Protein AF-A0A7S0BNB7-F1 (afdb_monomer_lite)

InterPro domains:
  IPR000904 Sec7 domain [PF01369] (180-246)
  IPR000904 Sec7 domain [PS50190] (173-247)
  IPR032691 Mon2/Sec7/BIG1-like, HUS domain [PF12783] (8-73)
  IPR035999 Sec7 domain superfamily [SSF48425] (177-246)

Organism: NCBI:txid101924

Structure (mmCIF, N/CA/C/O backbone):
data_AF-A0A7S0BNB7-F1
#
_entry.id   AF-A0A7S0BNB7-F1
#
loop_
_atom_site.group_PDB
_atom_site.id
_atom_site.type_symbol
_atom_site.label_atom_id
_atom_site.label_alt_id
_atom_site.label_comp_id
_atom_site.label_asym_id
_atom_site.label_entity_id
_atom_site.label_seq_id
_atom_site.pdbx_PDB_ins_code
_atom_site.Cartn_x
_atom_site.Cartn_y
_atom_site.Cartn_z
_atom_site.occupancy
_atom_site.B_iso_or_equiv
_atom_site.auth_seq_id
_atom_site.auth_comp_id
_atom_site.auth_asym_id
_atom_site.auth_atom_id
_atom_site.pdbx_PDB_model_num
ATOM 1 N N . MET A 1 1 ? 16.530 12.288 -12.451 1.00 45.97 1 MET A N 1
ATOM 2 C CA . MET A 1 1 ? 17.347 11.202 -11.876 1.00 45.97 1 MET A CA 1
ATOM 3 C C . MET A 1 1 ? 17.799 11.560 -10.459 1.00 45.97 1 MET A C 1
ATOM 5 O O . MET A 1 1 ? 17.473 10.815 -9.552 1.00 45.97 1 MET A O 1
ATOM 9 N N . GLU A 1 2 ? 18.369 12.751 -10.231 1.00 45.03 2 GLU A N 1
ATOM 10 C CA . GLU A 1 2 ? 18.842 13.203 -8.900 1.00 45.03 2 GLU A CA 1
ATOM 11 C C . GLU A 1 2 ? 17.764 13.328 -7.807 1.00 45.03 2 GLU A C 1
ATOM 13 O O . GLU A 1 2 ? 18.051 13.138 -6.630 1.00 45.03 2 GLU A O 1
ATOM 18 N N . MET A 1 3 ? 16.508 13.621 -8.166 1.00 42.53 3 MET A N 1
ATOM 19 C CA . MET A 1 3 ? 15.447 13.807 -7.169 1.00 42.53 3 MET A CA 1
ATOM 20 C C . MET A 1 3 ? 15.077 12.493 -6.463 1.00 42.53 3 MET A C 1
ATOM 22 O O . MET A 1 3 ? 14.831 12.504 -5.268 1.00 42.53 3 MET A O 1
ATOM 26 N N . VAL A 1 4 ? 15.094 11.358 -7.172 1.00 51.72 4 VAL A N 1
ATOM 27 C CA . VAL A 1 4 ? 14.771 10.038 -6.596 1.00 51.72 4 VAL A CA 1
ATOM 28 C C . VAL A 1 4 ? 15.925 9.536 -5.726 1.00 51.72 4 VAL A C 1
ATOM 30 O O . VAL A 1 4 ? 15.681 9.055 -4.627 1.00 51.72 4 VAL A O 1
ATOM 33 N N . GLU A 1 5 ? 17.178 9.745 -6.144 1.00 53.56 5 GLU A N 1
ATOM 34 C CA . GLU A 1 5 ? 18.347 9.450 -5.302 1.00 53.56 5 GLU A CA 1
ATOM 35 C C . GLU A 1 5 ? 18.379 10.313 -4.034 1.00 53.56 5 GLU A C 1
ATOM 37 O O . GLU A 1 5 ? 18.595 9.807 -2.936 1.00 53.56 5 GLU A O 1
ATOM 42 N N . MET A 1 6 ? 18.116 11.618 -4.135 1.00 43.56 6 MET A N 1
ATOM 43 C CA . MET A 1 6 ? 18.145 12.497 -2.962 1.00 43.56 6 MET A CA 1
ATOM 44 C C . MET A 1 6 ? 17.044 12.154 -1.950 1.00 43.56 6 MET A C 1
ATOM 46 O O . MET A 1 6 ? 17.259 12.261 -0.744 1.00 43.56 6 MET A O 1
ATOM 50 N N . VAL A 1 7 ? 15.878 11.754 -2.447 1.00 48.59 7 VAL A N 1
ATOM 51 C CA . VAL A 1 7 ? 14.667 11.556 -1.653 1.00 48.59 7 VAL A CA 1
ATOM 52 C C . VAL A 1 7 ? 14.584 10.136 -1.075 1.00 48.59 7 VAL A C 1
ATOM 54 O O . VAL A 1 7 ? 14.144 9.970 0.058 1.00 48.59 7 VAL A O 1
ATOM 57 N N . VAL A 1 8 ? 15.060 9.118 -1.800 1.00 50.44 8 VAL A N 1
ATOM 58 C CA . VAL A 1 8 ? 14.991 7.711 -1.367 1.00 50.44 8 VAL A CA 1
ATOM 59 C C . VAL A 1 8 ? 16.289 7.238 -0.695 1.00 50.44 8 VAL A C 1
ATOM 61 O O . VAL A 1 8 ? 16.231 6.455 0.249 1.00 50.44 8 VAL A O 1
ATOM 64 N N . VAL A 1 9 ? 17.460 7.747 -1.107 1.00 51.53 9 VAL A N 1
ATOM 65 C CA . VAL A 1 9 ? 18.770 7.165 -0.733 1.00 51.53 9 VAL A CA 1
ATOM 66 C C . VAL A 1 9 ? 19.469 7.924 0.406 1.00 51.53 9 VAL A C 1
ATOM 68 O O . VAL A 1 9 ? 20.240 7.339 1.173 1.00 51.53 9 VAL A O 1
ATOM 71 N N . ARG A 1 10 ? 19.211 9.227 0.604 1.00 53.66 10 ARG A N 1
ATOM 72 C CA . ARG A 1 10 ? 19.872 9.985 1.686 1.00 53.66 10 ARG A CA 1
ATOM 73 C C . ARG A 1 10 ? 19.144 9.839 3.024 1.00 53.66 10 ARG A C 1
ATOM 75 O O . ARG A 1 10 ? 18.230 10.597 3.346 1.00 53.66 10 ARG A O 1
ATOM 82 N N . LYS A 1 11 ? 19.665 8.932 3.862 1.00 53.19 11 LYS A N 1
ATOM 83 C CA . LYS A 1 11 ? 19.249 8.673 5.260 1.00 53.19 11 LYS A CA 1
ATOM 84 C C . LYS A 1 11 ? 19.001 9.943 6.101 1.00 53.19 11 LYS A C 1
ATOM 86 O O . LYS A 1 11 ? 18.161 9.917 6.992 1.00 53.19 11 LYS A O 1
ATOM 91 N N . SER A 1 12 ? 19.681 11.054 5.804 1.00 53.97 12 SER A N 1
ATOM 92 C CA . SER A 1 12 ? 19.622 12.322 6.551 1.00 53.97 12 SER A CA 1
ATOM 93 C C . SER A 1 12 ? 18.290 13.084 6.454 1.00 53.97 12 SER A C 1
ATOM 95 O O . SER A 1 12 ? 17.981 13.849 7.360 1.00 53.97 12 SER A O 1
ATOM 97 N N . PHE A 1 13 ? 17.500 12.893 5.388 1.00 55.59 13 PHE A N 1
ATOM 98 C CA . PHE A 1 13 ? 16.203 13.576 5.191 1.00 55.59 13 PHE A CA 1
ATOM 99 C C . PHE A 1 13 ? 14.996 12.637 5.349 1.00 55.59 13 PHE A C 1
ATOM 101 O O . PHE A 1 13 ? 13.847 13.069 5.248 1.00 55.59 13 PHE A O 1
ATOM 108 N N . ARG A 1 14 ? 15.266 11.359 5.648 1.00 59.34 14 ARG A N 1
ATOM 109 C CA . ARG A 1 14 ? 14.313 10.240 5.666 1.00 59.34 14 ARG A CA 1
ATOM 110 C C . ARG A 1 14 ? 13.102 10.489 6.560 1.00 59.34 14 ARG A C 1
ATOM 112 O O . ARG A 1 14 ? 11.996 10.205 6.137 1.00 59.34 14 ARG A O 1
ATOM 119 N N . ALA A 1 15 ? 13.289 11.033 7.763 1.00 63.22 15 ALA A N 1
ATOM 120 C CA . ALA A 1 15 ? 12.178 11.273 8.689 1.00 63.22 15 ALA A CA 1
ATOM 121 C C . ALA A 1 15 ? 11.291 12.458 8.274 1.00 63.22 15 ALA A C 1
ATOM 123 O O . ALA A 1 15 ? 10.094 12.442 8.533 1.00 63.22 15 ALA A O 1
ATOM 124 N N . ILE A 1 16 ? 11.874 13.475 7.630 1.00 70.00 16 ILE A N 1
ATOM 125 C CA . ILE A 1 16 ? 11.177 14.727 7.306 1.00 70.00 16 ILE A CA 1
ATOM 126 C C . ILE A 1 16 ? 10.380 14.593 6.010 1.00 70.00 16 ILE A C 1
ATOM 128 O O . ILE A 1 16 ? 9.306 15.161 5.922 1.00 70.00 16 ILE A O 1
ATOM 132 N N . LEU A 1 17 ? 10.897 13.851 5.024 1.00 78.56 17 LEU A N 1
ATOM 133 C CA . LEU A 1 17 ? 10.266 13.711 3.706 1.00 78.56 17 LEU A CA 1
ATOM 134 C C . LEU A 1 17 ? 9.431 12.439 3.557 1.00 78.56 17 LEU A C 1
ATOM 136 O O . LEU A 1 17 ? 8.865 12.205 2.495 1.00 78.56 17 LEU A O 1
ATOM 140 N N . LYS A 1 18 ? 9.378 11.583 4.583 1.00 80.19 18 LYS A N 1
ATOM 141 C CA . LYS A 1 18 ? 8.712 10.276 4.510 1.00 80.19 18 LYS A CA 1
ATOM 142 C C . LYS A 1 18 ? 7.285 10.392 3.975 1.00 80.19 18 LYS A C 1
ATOM 144 O O . LYS A 1 18 ? 6.896 9.666 3.066 1.00 80.19 18 LYS A O 1
ATOM 149 N N . ARG A 1 19 ? 6.503 11.319 4.524 1.00 84.25 19 ARG A N 1
ATOM 150 C CA . ARG A 1 19 ? 5.100 11.497 4.143 1.00 84.25 19 ARG A CA 1
ATOM 151 C C . ARG A 1 19 ? 4.974 11.978 2.698 1.00 84.25 19 ARG A C 1
ATOM 153 O O . ARG A 1 19 ? 4.192 11.437 1.932 1.00 84.25 19 ARG A O 1
ATOM 160 N N . GLU A 1 20 ? 5.794 12.941 2.322 1.00 87.88 20 GLU A N 1
ATOM 161 C CA . GLU A 1 20 ? 5.832 13.577 1.013 1.00 87.88 20 GLU A CA 1
ATOM 162 C C . GLU A 1 20 ? 6.242 12.569 -0.064 1.00 87.88 20 GLU A C 1
ATOM 164 O O . GLU A 1 20 ? 5.718 12.591 -1.174 1.00 87.88 20 GLU A O 1
ATOM 169 N N . ILE A 1 21 ? 7.141 11.643 0.269 1.00 86.00 21 ILE A N 1
ATOM 170 C CA . ILE A 1 21 ? 7.520 10.529 -0.602 1.00 86.00 21 ILE A CA 1
ATOM 171 C C . ILE A 1 21 ? 6.332 9.618 -0.845 1.00 86.00 21 ILE A C 1
ATOM 173 O O . ILE A 1 21 ? 6.017 9.336 -2.001 1.00 86.00 21 ILE A O 1
ATOM 177 N N . ALA A 1 22 ? 5.670 9.177 0.224 1.00 87.62 22 ALA A N 1
ATOM 178 C CA . ALA A 1 22 ? 4.479 8.347 0.117 1.00 87.62 22 ALA A CA 1
ATOM 179 C C . ALA A 1 22 ? 3.400 9.038 -0.739 1.00 87.62 22 ALA A C 1
ATOM 181 O O . ALA A 1 22 ? 2.861 8.433 -1.667 1.00 87.62 22 ALA A O 1
ATOM 182 N N . ASP A 1 23 ? 3.176 10.334 -0.517 1.00 88.25 23 ASP A N 1
ATOM 183 C CA . ASP A 1 23 ? 2.223 11.136 -1.283 1.00 88.25 23 ASP A CA 1
ATOM 184 C C . ASP A 1 23 ? 2.621 11.253 -2.768 1.00 88.25 23 ASP A C 1
ATOM 186 O O . ASP A 1 23 ? 1.753 11.174 -3.640 1.00 88.25 23 ASP A O 1
ATOM 190 N N . ILE A 1 24 ? 3.911 11.386 -3.103 1.00 90.19 24 ILE A N 1
ATOM 191 C CA . ILE A 1 24 ? 4.397 11.375 -4.498 1.00 90.19 24 ILE A CA 1
ATOM 192 C C . ILE A 1 24 ? 4.168 10.006 -5.145 1.00 90.19 24 ILE A C 1
ATOM 194 O O . ILE A 1 24 ? 3.703 9.937 -6.288 1.00 90.19 24 ILE A O 1
ATOM 198 N N . PHE A 1 25 ? 4.471 8.915 -4.439 1.00 92.19 25 PHE A N 1
ATOM 199 C CA . PHE A 1 25 ? 4.229 7.569 -4.954 1.00 92.19 25 PHE A CA 1
ATOM 200 C C . PHE A 1 25 ? 2.741 7.360 -5.257 1.00 92.19 25 PHE A C 1
ATOM 202 O O . PHE A 1 25 ? 2.394 6.984 -6.378 1.00 92.19 25 PHE A O 1
ATOM 209 N N . GLN A 1 26 ? 1.862 7.734 -4.328 1.00 90.38 26 GLN A N 1
ATOM 210 C CA . GLN A 1 26 ? 0.417 7.609 -4.498 1.00 90.38 26 GLN A CA 1
ATOM 211 C C . GLN A 1 26 ? -0.137 8.512 -5.608 1.00 90.38 26 GLN A C 1
ATOM 213 O O . GLN A 1 26 ? -0.855 8.062 -6.503 1.00 90.38 26 GLN A O 1
ATOM 218 N N . SER A 1 27 ? 0.191 9.803 -5.571 1.00 89.38 27 SER A N 1
ATOM 219 C CA . SER A 1 27 ? -0.442 10.812 -6.431 1.00 89.38 27 SER A CA 1
ATOM 220 C C . SER A 1 27 ? 0.176 10.925 -7.826 1.00 89.38 27 SER A C 1
ATOM 222 O O . SER A 1 27 ? -0.472 11.444 -8.745 1.00 89.38 27 SER A O 1
ATOM 224 N N . VAL A 1 28 ? 1.410 10.450 -8.016 1.00 90.44 28 VAL A N 1
ATOM 225 C CA . VAL A 1 28 ? 2.146 10.572 -9.282 1.00 90.44 28 VAL A CA 1
ATOM 226 C C . VAL A 1 28 ? 2.480 9.204 -9.855 1.00 90.44 28 VAL A C 1
ATOM 228 O O . VAL A 1 28 ? 2.025 8.896 -10.956 1.00 90.44 28 VAL A O 1
ATOM 231 N N . ILE A 1 29 ? 3.260 8.394 -9.137 1.00 92.50 29 ILE A N 1
ATOM 232 C CA . ILE A 1 29 ? 3.815 7.139 -9.665 1.00 92.50 29 ILE A CA 1
ATOM 233 C C . ILE A 1 29 ? 2.693 6.141 -9.962 1.00 92.50 29 ILE A C 1
ATOM 235 O O . ILE A 1 29 ? 2.484 5.790 -11.125 1.00 92.50 29 ILE A O 1
ATOM 239 N N . PHE A 1 30 ? 1.916 5.751 -8.951 1.00 91.44 30 PHE A N 1
ATOM 240 C CA . PHE A 1 30 ? 0.840 4.770 -9.110 1.00 91.44 30 PHE A CA 1
ATOM 241 C C . PHE A 1 30 ? -0.297 5.326 -9.957 1.00 91.44 30 PHE A C 1
ATOM 243 O O . PHE A 1 30 ? -0.745 4.679 -10.899 1.00 91.44 30 PHE A O 1
ATOM 250 N N . ARG A 1 31 ? -0.674 6.594 -9.748 1.00 89.88 31 ARG A N 1
ATOM 251 C CA . ARG A 1 31 ? -1.711 7.236 -10.564 1.00 89.88 31 ARG A CA 1
ATOM 252 C C . ARG A 1 31 ? -1.392 7.212 -12.059 1.00 89.88 31 ARG A C 1
ATOM 254 O O . ARG A 1 31 ? -2.297 7.008 -12.860 1.00 89.88 31 ARG A O 1
ATOM 261 N N . PHE A 1 32 ? -0.149 7.450 -12.474 1.00 89.31 32 PHE A N 1
ATOM 262 C CA . PHE A 1 32 ? 0.189 7.408 -13.899 1.00 89.31 32 PHE A CA 1
ATOM 263 C C . PHE A 1 32 ? 0.379 5.997 -14.445 1.00 89.31 32 PHE A C 1
ATOM 265 O O . PHE A 1 32 ? 0.192 5.815 -15.648 1.00 89.31 32 PHE A O 1
ATOM 272 N N . LEU A 1 33 ? 0.741 5.027 -13.608 1.00 88.69 33 LEU A N 1
ATOM 273 C CA . LEU A 1 33 ? 0.882 3.642 -14.042 1.00 88.69 33 LEU A CA 1
ATOM 274 C C . LEU A 1 33 ? -0.483 2.952 -14.187 1.00 88.69 33 LEU A C 1
ATOM 276 O O . LEU A 1 33 ? -0.745 2.346 -15.227 1.00 88.69 33 LEU A O 1
ATOM 280 N N . ASP A 1 34 ? -1.365 3.153 -13.208 1.00 85.69 34 ASP A N 1
ATOM 281 C CA . ASP A 1 34 ? -2.637 2.434 -13.079 1.00 85.69 34 ASP A CA 1
ATOM 282 C C . ASP A 1 34 ? -3.808 3.173 -13.750 1.00 85.69 34 ASP A C 1
ATOM 284 O O . ASP A 1 34 ? -4.831 2.570 -14.076 1.00 85.69 34 ASP A O 1
ATOM 288 N N . SER A 1 35 ? -3.684 4.483 -14.012 1.00 83.56 35 SER A N 1
ATOM 289 C CA . SER A 1 35 ? -4.773 5.236 -14.647 1.00 83.56 35 SER A CA 1
ATOM 290 C C . SER A 1 35 ? -5.004 4.785 -16.093 1.00 83.56 35 SER A C 1
ATOM 292 O O . SER A 1 35 ? -4.085 4.896 -16.917 1.00 83.56 35 SER A O 1
ATOM 294 N N . PRO A 1 36 ? -6.241 4.412 -16.477 1.00 72.50 36 PRO A N 1
ATOM 295 C CA . PRO A 1 36 ? -6.576 4.028 -17.848 1.00 72.50 36 PRO A CA 1
ATOM 296 C C . PRO A 1 36 ? -6.433 5.184 -18.849 1.00 72.50 36 PRO A C 1
ATOM 298 O O . PRO A 1 36 ? -6.330 4.942 -20.046 1.00 72.50 36 PRO A O 1
ATOM 301 N N . THR A 1 37 ? -6.387 6.433 -18.375 1.00 76.94 37 THR A N 1
ATOM 302 C CA . THR A 1 37 ? -6.252 7.637 -19.213 1.00 76.94 37 THR A CA 1
ATOM 303 C C . THR A 1 37 ? -4.808 8.120 -19.359 1.00 76.94 37 THR A C 1
ATOM 305 O O . THR A 1 37 ? -4.545 9.094 -20.063 1.00 76.94 37 THR A O 1
ATOM 308 N N . ALA A 1 38 ? -3.843 7.487 -18.686 1.00 83.12 38 ALA A N 1
ATOM 309 C CA . ALA A 1 38 ? -2.444 7.878 -18.802 1.00 83.12 38 ALA A CA 1
ATOM 310 C C . ALA A 1 38 ? -1.843 7.396 -20.133 1.00 83.12 38 ALA A C 1
ATOM 312 O O . ALA A 1 38 ? -1.715 6.195 -20.362 1.00 83.12 38 ALA A O 1
ATOM 313 N N . GLY A 1 39 ? -1.423 8.338 -20.982 1.00 84.06 39 GLY A N 1
ATOM 314 C CA . GLY A 1 39 ? -0.765 8.036 -22.255 1.00 84.06 39 GLY A CA 1
ATOM 315 C C . GLY A 1 39 ? 0.597 7.340 -22.109 1.00 84.06 39 GLY A C 1
ATOM 316 O O . GLY A 1 39 ? 1.248 7.401 -21.059 1.00 84.06 39 GLY A O 1
ATOM 317 N N . TYR A 1 40 ? 1.054 6.719 -23.204 1.00 87.94 40 TYR A N 1
ATOM 318 C CA . TYR A 1 40 ? 2.269 5.893 -23.265 1.00 87.94 40 TYR A CA 1
ATOM 319 C C . TYR A 1 40 ? 3.502 6.556 -22.633 1.00 87.94 40 TYR A C 1
ATOM 321 O O . TYR A 1 40 ? 4.163 5.950 -21.789 1.00 87.94 40 TYR A O 1
ATOM 329 N N . GLY A 1 41 ? 3.794 7.813 -22.987 1.00 88.75 41 GLY A N 1
ATOM 330 C CA . GLY A 1 41 ? 5.006 8.500 -22.529 1.00 88.75 41 GLY A CA 1
ATOM 331 C C . GLY A 1 41 ? 5.112 8.607 -21.004 1.00 88.75 41 GLY A C 1
ATOM 332 O O . GLY A 1 41 ? 6.178 8.357 -20.445 1.00 88.75 41 GLY A O 1
ATOM 333 N N . ARG A 1 42 ? 4.002 8.907 -20.313 1.00 90.69 42 ARG A N 1
ATOM 334 C CA . ARG A 1 42 ? 3.985 9.029 -18.843 1.00 90.69 42 ARG A CA 1
ATOM 335 C C . ARG A 1 42 ? 4.211 7.675 -18.173 1.00 90.69 42 ARG A C 1
ATOM 337 O O . ARG A 1 42 ? 5.056 7.574 -17.288 1.00 90.69 42 ARG A O 1
ATOM 344 N N . ARG A 1 43 ? 3.520 6.632 -18.648 1.00 91.44 43 ARG A N 1
ATOM 345 C CA . ARG A 1 43 ? 3.695 5.251 -18.166 1.00 91.44 43 ARG A CA 1
ATOM 346 C C . ARG A 1 43 ? 5.131 4.771 -18.359 1.00 91.44 43 ARG A C 1
ATOM 348 O O . ARG A 1 43 ? 5.712 4.185 -17.453 1.00 91.44 43 ARG A O 1
ATOM 355 N N . ARG A 1 44 ? 5.730 5.070 -19.515 1.00 92.44 44 ARG A N 1
ATOM 356 C CA . ARG A 1 44 ? 7.113 4.693 -19.830 1.00 92.44 44 ARG A CA 1
ATOM 357 C C . ARG A 1 44 ? 8.116 5.326 -18.863 1.00 92.44 44 ARG A C 1
ATOM 359 O O . ARG A 1 44 ? 8.976 4.619 -18.354 1.00 92.44 44 ARG A O 1
ATOM 366 N N . VAL A 1 45 ? 7.993 6.631 -18.598 1.00 93.06 45 VAL A N 1
ATOM 367 C CA . VAL A 1 45 ? 8.876 7.345 -17.655 1.00 93.06 45 VAL A CA 1
ATOM 368 C C . VAL A 1 45 ? 8.721 6.799 -16.237 1.00 93.06 45 VAL A C 1
ATOM 370 O O . VAL A 1 45 ? 9.720 6.574 -15.560 1.00 93.06 45 VAL A O 1
ATOM 373 N N . VAL A 1 46 ? 7.490 6.529 -15.794 1.00 94.00 46 VAL A N 1
ATOM 374 C CA . VAL A 1 46 ? 7.248 5.915 -14.480 1.00 94.00 46 VAL A CA 1
ATOM 375 C C . VAL A 1 46 ? 7.901 4.537 -14.380 1.00 94.00 46 VAL A C 1
ATOM 377 O O . VAL A 1 46 ? 8.602 4.268 -13.409 1.00 94.00 46 VAL A O 1
ATOM 380 N N . LEU A 1 47 ? 7.742 3.685 -15.393 1.00 94.69 47 LEU A N 1
ATOM 381 C CA . LEU A 1 47 ? 8.370 2.362 -15.413 1.00 94.69 47 LEU A CA 1
ATOM 382 C C . LEU A 1 47 ? 9.903 2.431 -15.418 1.00 94.69 47 LEU A C 1
ATOM 384 O O . LEU A 1 47 ? 10.548 1.563 -14.841 1.00 94.69 47 LEU A O 1
ATOM 388 N N . GLU A 1 48 ? 10.499 3.457 -16.026 1.00 94.31 48 GLU A N 1
ATOM 389 C CA . GLU A 1 48 ? 11.948 3.686 -15.992 1.00 94.31 48 GLU A CA 1
ATOM 390 C C . GLU A 1 48 ? 12.434 4.066 -14.583 1.00 94.31 48 GLU A C 1
ATOM 392 O O . GLU A 1 48 ? 13.428 3.518 -14.094 1.00 94.31 48 GLU A O 1
ATOM 397 N N . VAL A 1 49 ? 11.688 4.936 -13.891 1.00 92.69 49 VAL A N 1
ATOM 398 C CA . VAL A 1 49 ? 11.944 5.270 -12.481 1.00 92.69 49 VAL A CA 1
ATOM 399 C C . VAL A 1 49 ? 11.832 4.018 -11.612 1.00 92.69 49 VAL A C 1
ATOM 401 O O . VAL A 1 49 ? 12.778 3.694 -10.899 1.00 92.69 49 VAL A O 1
ATOM 404 N N . LEU A 1 50 ? 10.732 3.269 -11.731 1.00 94.81 50 LEU A N 1
ATOM 405 C CA . LEU A 1 50 ? 10.509 2.046 -10.956 1.00 94.81 50 LEU A CA 1
ATOM 406 C C . LEU A 1 50 ? 11.552 0.969 -11.254 1.00 94.81 50 LEU A C 1
ATOM 408 O O . LEU A 1 50 ? 12.004 0.291 -10.339 1.00 94.81 50 LEU A O 1
ATOM 412 N N . SER A 1 51 ? 11.986 0.828 -12.508 1.00 95.06 51 SER A N 1
ATOM 413 C CA . SER A 1 51 ? 13.067 -0.092 -12.872 1.00 95.06 51 SER A CA 1
ATOM 414 C C . SER A 1 51 ? 14.385 0.283 -12.194 1.00 95.06 51 SER A C 1
ATOM 416 O O . SER A 1 51 ? 15.124 -0.611 -11.789 1.00 95.06 51 SER A O 1
ATOM 418 N N . THR A 1 52 ? 14.678 1.579 -12.062 1.00 93.00 52 THR A N 1
ATOM 419 C CA . THR A 1 52 ? 15.872 2.065 -11.355 1.00 93.00 52 THR A CA 1
ATOM 420 C C . THR A 1 52 ? 15.751 1.780 -9.859 1.00 93.00 52 THR A C 1
ATOM 422 O O . THR A 1 52 ? 16.645 1.168 -9.282 1.00 93.00 52 THR A O 1
ATOM 425 N N . THR A 1 53 ? 14.612 2.112 -9.249 1.00 91.31 53 THR A N 1
ATOM 426 C CA . THR A 1 53 ? 14.297 1.786 -7.849 1.00 91.31 53 THR A CA 1
ATOM 427 C C . THR A 1 53 ? 14.431 0.286 -7.564 1.00 91.31 53 THR A C 1
ATOM 429 O O . THR A 1 53 ? 15.060 -0.101 -6.587 1.00 91.31 53 THR A O 1
ATOM 432 N N . CYS A 1 54 ? 13.916 -0.572 -8.450 1.00 95.94 54 CYS A N 1
ATOM 433 C CA . CYS A 1 54 ? 13.985 -2.028 -8.311 1.00 95.94 54 CYS A CA 1
ATOM 434 C C . CYS A 1 54 ? 15.393 -2.606 -8.495 1.00 95.94 54 CYS A C 1
ATOM 436 O O . CYS A 1 54 ? 15.619 -3.761 -8.142 1.00 95.94 54 CYS A O 1
ATOM 438 N N . SER A 1 55 ? 16.334 -1.848 -9.062 1.00 93.44 55 SER A N 1
ATOM 439 C CA . SER A 1 55 ? 17.712 -2.307 -9.267 1.00 93.44 55 SER A CA 1
ATOM 440 C C . SER A 1 55 ? 18.616 -2.131 -8.044 1.00 93.44 55 SER A C 1
ATOM 442 O O . SER A 1 55 ? 19.708 -2.693 -8.037 1.00 93.44 55 SER A O 1
ATOM 444 N N . ASP A 1 56 ? 18.165 -1.396 -7.021 1.00 89.88 56 ASP A N 1
ATOM 445 C CA . ASP A 1 56 ? 18.918 -1.178 -5.786 1.00 89.88 56 ASP A CA 1
ATOM 446 C C . ASP A 1 56 ? 18.321 -1.979 -4.608 1.00 89.88 56 ASP A C 1
ATOM 448 O O . ASP A 1 56 ? 17.208 -1.684 -4.157 1.00 89.88 56 ASP A O 1
ATOM 452 N N . PRO A 1 57 ? 19.047 -2.979 -4.072 1.00 89.56 57 PRO A N 1
ATOM 453 C CA . PRO A 1 57 ? 18.591 -3.780 -2.939 1.00 89.56 57 PRO A CA 1
ATOM 454 C C . PRO A 1 57 ? 18.294 -2.962 -1.680 1.00 89.56 57 PRO A C 1
ATOM 456 O O . PRO A 1 57 ? 17.296 -3.217 -1.007 1.00 89.56 57 PRO A O 1
ATOM 459 N N . GLN A 1 58 ? 19.128 -1.963 -1.371 1.00 86.31 58 GLN A N 1
ATOM 460 C CA . GLN A 1 58 ? 18.969 -1.163 -0.156 1.00 86.31 58 GLN A CA 1
ATOM 461 C C . GLN A 1 58 ? 17.700 -0.310 -0.224 1.00 86.31 58 GLN A C 1
ATOM 463 O O . GLN A 1 58 ? 16.939 -0.274 0.742 1.00 86.31 58 GLN A O 1
ATOM 468 N N . THR A 1 59 ? 17.436 0.319 -1.371 1.00 87.38 59 THR A N 1
ATOM 469 C CA . THR A 1 59 ? 16.207 1.079 -1.619 1.00 87.38 59 THR A CA 1
ATOM 470 C C . THR A 1 59 ? 14.954 0.230 -1.413 1.00 87.38 59 THR A C 1
ATOM 472 O O . THR A 1 59 ? 14.037 0.683 -0.733 1.00 87.38 59 THR A O 1
ATOM 475 N N . LEU A 1 60 ? 14.894 -0.995 -1.948 1.00 90.06 60 LEU A N 1
ATOM 476 C CA . LEU A 1 60 ? 13.716 -1.860 -1.786 1.00 90.06 60 LEU A CA 1
ATOM 477 C C . LEU A 1 60 ? 13.462 -2.225 -0.321 1.00 90.06 60 LEU A C 1
ATOM 479 O O . LEU A 1 60 ? 12.332 -2.113 0.157 1.00 90.06 60 LEU A O 1
ATOM 483 N N . THR A 1 61 ? 14.518 -2.601 0.402 1.00 88.00 61 THR A N 1
ATOM 484 C CA . THR A 1 61 ? 14.434 -2.898 1.835 1.00 88.00 61 THR A CA 1
ATOM 485 C C . THR A 1 61 ? 14.017 -1.663 2.633 1.00 88.00 61 THR A C 1
ATOM 487 O O . THR A 1 61 ? 13.157 -1.750 3.508 1.00 88.00 61 THR A O 1
ATOM 490 N N . ASP A 1 62 ? 14.566 -0.490 2.312 1.00 85.81 62 ASP A N 1
ATOM 491 C CA . ASP A 1 62 ? 14.182 0.760 2.961 1.00 85.81 62 ASP A CA 1
ATOM 492 C C . ASP A 1 62 ? 12.739 1.157 2.643 1.00 85.81 62 ASP A C 1
ATOM 494 O O . ASP A 1 62 ? 12.058 1.672 3.527 1.00 85.81 62 ASP A O 1
ATOM 498 N N . MET A 1 63 ? 12.236 0.911 1.431 1.00 88.31 63 MET A N 1
ATOM 499 C CA . MET A 1 63 ? 10.827 1.145 1.113 1.00 88.31 63 MET A CA 1
ATOM 500 C C . MET A 1 63 ? 9.920 0.266 1.977 1.00 88.31 63 MET A C 1
ATOM 502 O O . MET A 1 63 ? 9.006 0.785 2.613 1.00 88.31 63 MET A O 1
ATOM 506 N N . PHE A 1 64 ? 10.218 -1.029 2.077 1.00 88.12 64 PHE A N 1
ATOM 507 C CA . PHE A 1 64 ? 9.443 -1.948 2.908 1.00 88.12 64 PHE A CA 1
ATOM 508 C C . PHE A 1 64 ? 9.471 -1.548 4.393 1.00 88.12 64 PHE A C 1
ATOM 510 O O . PHE A 1 64 ? 8.430 -1.348 5.013 1.00 88.12 64 PHE A O 1
ATOM 517 N N . LEU A 1 65 ? 10.663 -1.347 4.964 1.00 85.38 65 LEU A N 1
ATOM 518 C CA . LEU A 1 65 ? 10.805 -1.012 6.384 1.00 85.38 65 LEU A CA 1
ATOM 519 C C . LEU A 1 65 ? 10.221 0.359 6.738 1.00 85.38 65 LEU A C 1
ATOM 521 O O . LEU A 1 65 ? 9.731 0.548 7.848 1.00 85.38 65 LEU A O 1
ATOM 525 N N . ASN A 1 66 ? 10.289 1.332 5.826 1.00 84.25 66 ASN A N 1
ATOM 52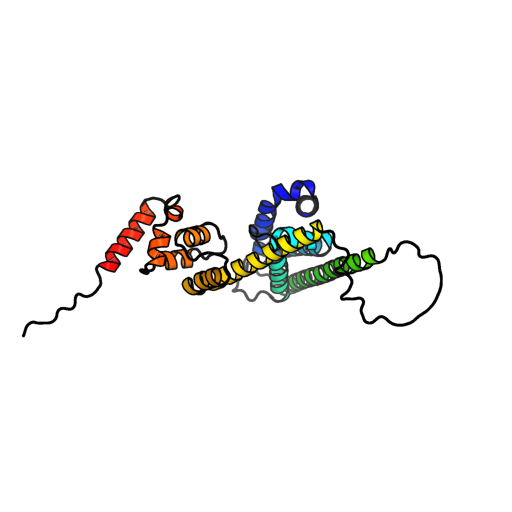6 C CA . ASN A 1 66 ? 9.751 2.659 6.096 1.00 84.25 66 ASN A CA 1
ATOM 527 C C . ASN A 1 66 ? 8.249 2.738 5.916 1.00 84.25 66 ASN A C 1
ATOM 529 O O . ASN A 1 66 ? 7.612 3.422 6.703 1.00 84.25 66 ASN A O 1
ATOM 533 N N . TYR A 1 67 ? 7.699 2.143 4.868 1.00 87.75 67 TYR A N 1
ATOM 534 C CA . TYR A 1 67 ? 6.321 2.407 4.473 1.00 87.75 67 TYR A CA 1
ATOM 535 C C . TYR A 1 67 ? 5.429 1.233 4.868 1.00 87.75 67 TYR A C 1
ATOM 537 O O . TYR A 1 67 ? 4.546 1.369 5.712 1.00 87.75 67 TYR A O 1
ATOM 545 N N . ASP A 1 68 ? 5.745 0.043 4.373 1.00 86.25 68 ASP A N 1
ATOM 546 C CA . ASP A 1 68 ? 4.929 -1.154 4.570 1.00 86.25 68 ASP A CA 1
ATOM 547 C C . ASP A 1 68 ? 4.973 -1.679 6.014 1.00 86.25 68 ASP A C 1
ATOM 549 O O . ASP A 1 68 ? 4.000 -2.272 6.469 1.00 86.25 68 ASP A O 1
ATOM 553 N N . CYS A 1 69 ? 6.030 -1.401 6.779 1.00 84.31 69 CYS A N 1
ATOM 554 C CA . CYS A 1 69 ? 6.111 -1.749 8.205 1.00 84.31 69 CYS A CA 1
ATOM 555 C C . CYS A 1 69 ? 5.648 -0.632 9.163 1.00 84.31 69 CYS A C 1
ATOM 557 O O . CYS A 1 69 ? 5.641 -0.852 10.374 1.00 84.31 69 CYS A O 1
ATOM 559 N N . ASP A 1 70 ? 5.268 0.551 8.667 1.00 83.31 70 ASP A N 1
ATOM 560 C CA . ASP A 1 70 ? 4.787 1.668 9.497 1.00 83.31 70 ASP A CA 1
ATOM 561 C C . ASP A 1 70 ? 3.251 1.716 9.538 1.00 83.31 70 ASP A C 1
ATOM 563 O O . ASP A 1 70 ? 2.597 1.672 8.500 1.00 83.31 70 ASP A O 1
ATOM 567 N N . MET A 1 71 ? 2.673 1.832 10.735 1.00 77.12 71 MET A N 1
ATOM 568 C CA . MET A 1 71 ? 1.228 1.960 10.963 1.00 77.12 71 MET A CA 1
ATOM 569 C C . MET A 1 71 ? 0.617 3.213 10.327 1.00 77.12 71 MET A C 1
ATOM 571 O O . MET A 1 71 ? -0.554 3.202 9.958 1.00 77.12 71 MET A O 1
ATOM 575 N N . ASP A 1 72 ? 1.390 4.295 10.213 1.00 80.38 72 ASP A N 1
ATOM 576 C CA . ASP A 1 72 ? 0.894 5.607 9.784 1.00 80.38 72 ASP A CA 1
ATOM 577 C C . ASP A 1 72 ? 1.162 5.898 8.298 1.00 80.38 72 ASP A C 1
ATOM 579 O O . ASP A 1 72 ? 0.979 7.032 7.825 1.00 80.38 72 ASP A O 1
ATOM 583 N N . SER A 1 73 ? 1.616 4.894 7.546 1.00 83.56 73 SER A N 1
ATOM 584 C CA . SER A 1 73 ? 2.008 5.027 6.147 1.00 83.56 73 SER A CA 1
ATOM 585 C C . SER A 1 73 ? 1.296 4.033 5.238 1.00 83.56 73 SER A C 1
ATOM 587 O O . SER A 1 73 ? 0.871 2.965 5.668 1.00 83.56 73 SER A O 1
ATOM 589 N N . ILE A 1 74 ? 1.182 4.399 3.962 1.00 84.81 74 ILE A N 1
ATOM 590 C CA . ILE A 1 74 ? 0.671 3.502 2.920 1.00 84.81 74 ILE A CA 1
ATOM 591 C C . ILE A 1 74 ? 1.713 2.430 2.577 1.00 84.81 74 ILE A C 1
ATOM 593 O O . ILE A 1 74 ? 2.910 2.629 2.782 1.00 84.81 74 ILE A O 1
ATOM 597 N N . HIS A 1 75 ? 1.270 1.329 1.977 1.00 89.62 75 HIS A N 1
ATOM 598 C CA . HIS A 1 75 ? 2.129 0.224 1.548 1.00 89.62 75 HIS A CA 1
ATOM 599 C C . HIS A 1 75 ? 2.813 0.506 0.206 1.00 89.62 75 HIS A C 1
ATOM 601 O O . HIS A 1 75 ? 2.464 -0.069 -0.826 1.00 89.62 75 HIS A O 1
ATOM 607 N N . VAL A 1 76 ? 3.764 1.443 0.195 1.00 92.94 76 VAL A N 1
ATOM 608 C CA . VAL A 1 76 ? 4.436 1.877 -1.039 1.00 92.94 76 VAL A CA 1
ATOM 609 C C . VAL A 1 76 ? 5.111 0.706 -1.765 1.00 92.94 76 VAL A C 1
ATOM 611 O O . VAL A 1 76 ? 5.043 0.640 -2.994 1.00 92.94 76 VAL A O 1
ATOM 614 N N . PHE A 1 77 ? 5.767 -0.215 -1.052 1.00 94.62 77 PHE A N 1
ATOM 615 C CA . PHE A 1 77 ? 6.460 -1.334 -1.692 1.00 94.62 77 PHE A CA 1
ATOM 616 C C . PHE A 1 77 ? 5.464 -2.355 -2.263 1.00 94.62 77 PHE A C 1
ATOM 618 O O . PHE A 1 77 ? 5.558 -2.690 -3.446 1.00 94.62 77 PHE A O 1
ATOM 625 N N . GLU A 1 78 ? 4.476 -2.797 -1.484 1.00 94.44 78 GLU A N 1
ATOM 626 C CA . GLU A 1 78 ? 3.428 -3.714 -1.951 1.00 94.44 78 GLU A CA 1
ATOM 627 C C . GLU A 1 78 ? 2.659 -3.150 -3.151 1.00 94.44 78 GLU A C 1
ATOM 629 O O . GLU A 1 78 ? 2.473 -3.837 -4.163 1.00 94.44 78 GLU A O 1
ATOM 634 N N . GLN A 1 79 ? 2.257 -1.879 -3.082 1.00 94.75 79 GLN A N 1
ATOM 635 C CA . GLN A 1 79 ? 1.529 -1.225 -4.162 1.00 94.75 79 GLN A CA 1
ATOM 636 C C . GLN A 1 79 ? 2.396 -1.088 -5.414 1.00 94.75 79 GLN A C 1
ATOM 638 O O . GLN A 1 79 ? 1.919 -1.363 -6.510 1.00 94.75 79 GLN A O 1
ATOM 643 N N . MET A 1 80 ? 3.690 -0.777 -5.277 1.00 96.38 80 MET A N 1
ATOM 644 C CA . MET A 1 80 ? 4.624 -0.783 -6.405 1.00 96.38 80 MET A CA 1
ATOM 645 C C . MET A 1 80 ? 4.681 -2.149 -7.096 1.00 96.38 80 MET A C 1
ATOM 647 O O . MET A 1 80 ? 4.592 -2.210 -8.323 1.00 96.38 80 MET A O 1
ATOM 651 N N . ILE A 1 81 ? 4.810 -3.243 -6.340 1.00 97.12 81 ILE A N 1
ATOM 652 C CA . ILE A 1 81 ? 4.815 -4.597 -6.914 1.00 97.12 81 ILE A CA 1
ATOM 653 C C . ILE A 1 81 ? 3.473 -4.907 -7.588 1.00 97.12 81 ILE A C 1
ATOM 655 O O . ILE A 1 81 ? 3.454 -5.465 -8.686 1.00 97.12 81 ILE A O 1
ATOM 659 N N . THR A 1 82 ? 2.362 -4.497 -6.981 1.00 95.12 82 THR A N 1
ATOM 660 C CA . THR A 1 82 ? 1.011 -4.701 -7.518 1.00 95.12 82 THR A CA 1
ATOM 661 C C . THR A 1 82 ? 0.799 -3.952 -8.833 1.00 95.12 82 THR A C 1
ATOM 663 O O . THR A 1 82 ? 0.411 -4.571 -9.826 1.00 95.12 82 THR A O 1
ATOM 666 N N . SER A 1 83 ? 1.131 -2.660 -8.891 1.00 93.75 83 SER A N 1
ATOM 667 C CA . SER A 1 83 ? 1.032 -1.847 -10.108 1.00 93.75 83 SER A CA 1
ATOM 668 C C . SER A 1 83 ? 1.960 -2.365 -11.214 1.00 93.75 83 SER A C 1
ATOM 670 O O . SER A 1 83 ? 1.583 -2.399 -12.383 1.00 93.75 83 SER A O 1
ATOM 672 N N . LEU A 1 84 ? 3.167 -2.842 -10.875 1.00 95.62 84 LEU A N 1
ATOM 673 C CA . LEU A 1 84 ? 4.061 -3.489 -11.844 1.00 95.62 84 LEU A CA 1
ATOM 674 C C . LEU A 1 84 ? 3.486 -4.812 -12.377 1.00 95.62 84 LEU A C 1
ATOM 676 O O . LEU A 1 84 ? 3.583 -5.079 -13.576 1.00 95.62 84 LEU A O 1
ATOM 680 N N . CYS A 1 85 ? 2.878 -5.633 -11.517 1.00 95.25 85 CYS A N 1
ATOM 681 C CA . CYS A 1 85 ? 2.194 -6.863 -11.920 1.00 95.25 85 CYS A CA 1
ATOM 682 C C . CYS A 1 85 ? 1.005 -6.571 -12.842 1.00 95.25 85 CYS A C 1
ATOM 684 O O . CYS A 1 85 ? 0.903 -7.191 -13.902 1.00 95.25 85 CYS A O 1
ATOM 686 N N . SER A 1 86 ? 0.160 -5.598 -12.490 1.00 92.06 86 SER A N 1
ATOM 687 C CA . SER A 1 86 ? -0.935 -5.132 -13.348 1.00 92.06 86 SER A CA 1
ATOM 688 C C . SER A 1 86 ? -0.391 -4.625 -14.683 1.00 92.06 86 SER A C 1
ATOM 690 O O . SER A 1 86 ? -0.775 -5.152 -15.718 1.00 92.06 86 SER A O 1
ATOM 692 N N . ALA A 1 87 ? 0.608 -3.738 -14.708 1.00 91.06 87 ALA A N 1
ATOM 693 C CA . ALA A 1 87 ? 1.199 -3.238 -15.954 1.00 91.06 87 ALA A CA 1
ATOM 694 C C . ALA A 1 87 ? 1.857 -4.329 -16.829 1.00 91.06 87 ALA A C 1
ATOM 696 O O . ALA A 1 87 ? 1.957 -4.175 -18.049 1.00 91.06 87 ALA A O 1
ATOM 697 N N . ALA A 1 88 ? 2.324 -5.429 -16.230 1.00 92.62 88 ALA A N 1
ATOM 698 C CA . ALA A 1 88 ? 2.866 -6.578 -16.952 1.00 92.62 88 ALA A CA 1
ATOM 699 C C . ALA A 1 88 ? 1.770 -7.466 -17.571 1.00 92.62 88 ALA A C 1
ATOM 701 O O . ALA A 1 88 ? 1.972 -8.030 -18.650 1.00 92.62 88 ALA A O 1
ATOM 702 N N . GLN A 1 89 ? 0.624 -7.596 -16.899 1.00 87.88 89 GLN A N 1
ATOM 703 C CA . GLN A 1 89 ? -0.513 -8.420 -17.326 1.00 87.88 89 GLN A CA 1
ATOM 704 C C . GLN A 1 89 ? -1.431 -7.653 -18.285 1.00 87.88 89 GLN A C 1
ATOM 706 O O . GLN A 1 89 ? -1.811 -8.150 -19.355 1.00 87.88 89 GLN A O 1
ATOM 711 N N . ASP A 1 90 ? -1.722 -6.403 -17.949 1.00 72.75 90 ASP A N 1
ATOM 712 C CA . ASP A 1 90 ? -2.607 -5.534 -18.692 1.00 72.75 90 ASP A CA 1
ATOM 713 C C . ASP A 1 90 ? -1.973 -5.157 -20.023 1.00 72.75 90 ASP A C 1
ATOM 715 O O . ASP A 1 90 ? -0.924 -4.527 -20.141 1.00 72.75 90 ASP A O 1
ATOM 719 N N . GLY A 1 91 ? -2.630 -5.587 -21.088 1.00 56.97 91 GLY A N 1
ATOM 720 C CA . GLY A 1 91 ? -2.448 -5.028 -22.416 1.00 56.97 91 GLY A CA 1
ATOM 721 C C . GLY A 1 91 ? -3.708 -4.268 -22.700 1.00 56.97 91 GLY A C 1
ATOM 722 O O . GLY A 1 91 ? -4.585 -4.827 -23.341 1.00 56.97 91 GLY A O 1
ATOM 723 N N . VAL A 1 92 ? -3.823 -3.088 -22.084 1.00 49.88 92 VAL A N 1
ATOM 724 C CA . VAL A 1 92 ? -4.910 -2.105 -22.220 1.00 49.88 92 VAL A CA 1
ATOM 725 C C . VAL A 1 92 ? -6.188 -2.705 -22.824 1.00 49.88 92 VAL A C 1
ATOM 727 O O . VAL A 1 92 ? -6.457 -2.572 -24.012 1.00 49.88 92 VAL A O 1
ATOM 730 N N . SER A 1 93 ? -6.981 -3.384 -21.997 1.00 43.94 93 SER A N 1
ATOM 731 C CA . SER A 1 93 ? -8.395 -3.655 -22.289 1.00 43.94 93 SER A CA 1
ATOM 732 C C . SER A 1 93 ? -9.251 -2.732 -21.422 1.00 43.94 93 SER A C 1
ATOM 734 O O . SER A 1 93 ? -10.073 -3.175 -20.632 1.00 43.94 93 SER A O 1
ATOM 736 N N . GLY A 1 94 ? -8.987 -1.428 -21.518 1.00 46.78 94 GLY A N 1
ATOM 737 C CA . GLY A 1 94 ? -9.858 -0.379 -20.992 1.00 46.78 94 GLY A CA 1
ATOM 738 C C . GLY A 1 94 ? -10.658 0.239 -22.143 1.00 46.78 94 GLY A C 1
ATOM 739 O O . GLY A 1 94 ? -10.145 0.279 -23.265 1.00 46.78 94 GLY A O 1
ATOM 740 N N . PRO A 1 95 ? -11.903 0.691 -21.912 1.00 42.56 95 PRO A N 1
ATOM 741 C CA . PRO A 1 95 ? -12.732 1.272 -22.957 1.00 42.56 95 PRO A CA 1
ATOM 742 C C . PRO A 1 95 ? -12.019 2.469 -23.591 1.00 42.56 95 PRO A C 1
ATOM 744 O O . PRO A 1 95 ? -11.459 3.318 -22.901 1.00 42.56 95 PRO A O 1
ATOM 747 N N . ILE A 1 96 ? -12.038 2.462 -24.921 1.00 45.47 96 ILE A N 1
ATOM 748 C CA . ILE A 1 96 ? -11.427 3.402 -25.862 1.00 45.47 96 ILE A CA 1
ATOM 749 C C . ILE A 1 96 ? -11.478 4.836 -25.314 1.00 45.47 96 ILE A C 1
ATOM 751 O O . ILE A 1 96 ? -12.532 5.473 -25.308 1.00 45.47 96 ILE A O 1
ATOM 755 N N . ALA A 1 97 ? -10.325 5.351 -24.875 1.00 48.72 97 ALA A N 1
ATOM 756 C CA . ALA A 1 97 ? -10.113 6.789 -24.831 1.00 48.72 97 ALA A CA 1
ATOM 757 C C . ALA A 1 97 ? -10.236 7.328 -26.263 1.00 48.72 97 ALA A C 1
ATOM 759 O O . ALA A 1 97 ? -9.961 6.618 -27.231 1.00 48.72 97 ALA A O 1
ATOM 760 N N . THR A 1 98 ? -10.697 8.567 -26.379 1.00 46.84 98 THR A N 1
ATOM 761 C CA . THR A 1 98 ? -10.934 9.303 -27.627 1.00 46.84 98 THR A CA 1
ATOM 762 C C . THR A 1 98 ? -9.907 9.007 -28.737 1.00 46.84 98 THR A C 1
ATOM 764 O O . THR A 1 98 ? -8.730 8.828 -28.422 1.00 46.84 98 THR A O 1
ATOM 767 N N . PRO A 1 99 ? -10.304 9.014 -30.029 1.00 47.16 99 PRO A N 1
ATOM 768 C CA . PRO A 1 99 ? -9.568 8.398 -31.151 1.00 47.16 99 PRO A CA 1
ATOM 769 C C . PRO A 1 99 ? -8.145 8.912 -31.441 1.00 47.16 99 PRO A C 1
ATOM 771 O O . PRO A 1 99 ? -7.514 8.434 -32.378 1.00 47.16 99 PRO A O 1
ATOM 774 N N . GLU A 1 100 ? -7.640 9.881 -30.682 1.00 51.56 100 GLU A N 1
ATOM 775 C CA . GLU A 1 100 ? -6.430 10.644 -30.996 1.00 51.56 100 GLU A CA 1
ATOM 776 C C . GLU A 1 100 ? -5.230 10.328 -30.075 1.00 51.56 100 GLU A C 1
ATOM 778 O O . GLU A 1 100 ? -4.109 10.691 -30.411 1.00 51.56 100 GLU A O 1
ATOM 783 N N . GLU A 1 101 ? -5.413 9.584 -28.971 1.00 56.19 101 GLU A N 1
ATOM 784 C CA . GLU A 1 101 ? -4.339 9.251 -28.001 1.00 56.19 101 GLU A CA 1
ATOM 785 C C . GLU A 1 101 ? -4.315 7.761 -27.587 1.00 56.19 101 GLU A C 1
ATOM 787 O O . GLU A 1 101 ? -3.959 7.399 -26.463 1.00 56.19 101 GLU A O 1
ATOM 792 N N . GLY A 1 102 ? -4.717 6.858 -28.484 1.00 62.34 102 GLY A N 1
ATOM 793 C CA . GLY A 1 102 ? -4.656 5.417 -28.228 1.00 62.34 102 GLY A CA 1
ATOM 794 C C . GLY A 1 102 ? -3.215 4.894 -28.184 1.00 62.34 102 GLY A C 1
ATOM 795 O O . GLY A 1 102 ? -2.434 5.148 -29.097 1.00 62.34 102 GLY A O 1
ATOM 796 N N . ILE A 1 103 ? -2.866 4.120 -27.150 1.00 70.75 103 ILE A N 1
ATOM 797 C CA . ILE A 1 103 ? -1.585 3.400 -27.087 1.00 70.75 103 ILE A CA 1
ATOM 798 C C . ILE A 1 103 ? -1.598 2.297 -28.153 1.00 70.75 103 ILE A C 1
ATOM 800 O O . ILE A 1 103 ? -2.470 1.426 -28.149 1.00 70.75 103 ILE A O 1
ATOM 804 N N . SER A 1 104 ? -0.624 2.306 -29.060 1.00 79.62 104 SER A N 1
ATOM 805 C CA . SER A 1 104 ? -0.502 1.278 -30.094 1.00 79.62 104 SER A CA 1
ATOM 806 C C . SER A 1 104 ? -0.167 -0.101 -29.503 1.00 79.62 104 SER A C 1
ATOM 808 O O . SER A 1 104 ? 0.359 -0.238 -28.392 1.00 79.62 104 SER A O 1
ATOM 810 N N . GLY A 1 105 ? -0.413 -1.169 -30.270 1.00 78.00 105 GLY A N 1
ATOM 811 C CA . GLY A 1 105 ? -0.062 -2.532 -29.846 1.00 78.00 105 GLY A CA 1
ATOM 812 C C . GLY A 1 105 ? 1.438 -2.711 -29.564 1.00 78.00 105 GLY A C 1
ATOM 813 O O . GLY A 1 105 ? 1.814 -3.392 -28.610 1.00 78.00 105 GLY A O 1
ATOM 814 N N . GLY A 1 106 ? 2.301 -2.041 -30.338 1.00 82.25 106 GLY A N 1
ATOM 815 C CA . GLY A 1 106 ? 3.752 -2.053 -30.125 1.00 82.25 106 GLY A CA 1
ATOM 816 C C . GLY A 1 106 ? 4.171 -1.343 -28.835 1.00 82.25 106 GLY A C 1
ATOM 817 O O . GLY A 1 106 ? 4.996 -1.859 -28.084 1.00 82.25 106 GLY A O 1
ATOM 818 N N . GLU A 1 107 ? 3.572 -0.191 -28.541 1.00 87.88 107 GLU A N 1
ATOM 819 C CA . GLU A 1 107 ? 3.804 0.558 -27.300 1.00 87.88 107 GLU A CA 1
ATOM 820 C C . GLU A 1 107 ? 3.323 -0.213 -26.066 1.00 87.88 107 GLU A C 1
ATOM 822 O O . GLU A 1 107 ? 4.027 -0.275 -25.058 1.00 87.88 107 GLU A O 1
ATOM 827 N N . THR A 1 108 ? 2.178 -0.887 -26.171 1.00 85.94 108 THR A N 1
ATOM 828 C CA . THR A 1 108 ? 1.656 -1.767 -25.117 1.00 85.94 108 THR A CA 1
ATOM 829 C C . THR A 1 108 ? 2.631 -2.909 -24.811 1.00 85.94 108 THR A C 1
ATOM 831 O O . THR A 1 108 ? 2.930 -3.183 -23.648 1.00 85.94 108 THR A O 1
ATOM 834 N N . GLY A 1 109 ? 3.198 -3.545 -25.844 1.00 88.44 109 GLY A N 1
ATOM 835 C CA . GLY A 1 109 ? 4.222 -4.581 -25.673 1.00 88.44 109 GLY A CA 1
ATOM 836 C C . GLY A 1 109 ? 5.502 -4.067 -25.001 1.00 88.44 109 GLY A C 1
ATOM 837 O O . GLY A 1 109 ? 6.102 -4.767 -24.180 1.00 88.44 109 GLY A O 1
ATOM 838 N N . GLN A 1 110 ? 5.900 -2.826 -25.292 1.00 91.56 110 GLN A N 1
ATOM 839 C CA . GLN A 1 110 ? 7.054 -2.192 -24.652 1.00 91.56 110 GLN A CA 1
ATOM 840 C C . GLN A 1 110 ? 6.807 -1.890 -23.172 1.00 91.56 110 GLN A C 1
ATOM 842 O O . GLN A 1 110 ? 7.680 -2.181 -22.355 1.00 91.56 110 GLN A O 1
ATOM 847 N N . LEU A 1 111 ? 5.631 -1.358 -22.815 1.00 92.56 111 LEU A N 1
ATOM 848 C CA . LEU A 1 111 ? 5.267 -1.101 -21.416 1.00 92.56 111 LEU A CA 1
ATOM 849 C C . LEU A 1 111 ? 5.255 -2.399 -20.600 1.00 92.56 111 LEU A C 1
ATOM 851 O O . LEU A 1 111 ? 5.894 -2.462 -19.552 1.00 92.56 111 LEU A O 1
ATOM 855 N N . ARG A 1 112 ? 4.645 -3.468 -21.129 1.00 93.25 112 ARG A N 1
ATOM 856 C CA . ARG A 1 112 ? 4.662 -4.800 -20.498 1.00 93.25 112 ARG A CA 1
ATOM 857 C C . ARG A 1 112 ? 6.079 -5.319 -20.282 1.00 93.25 112 ARG A C 1
ATOM 859 O O . ARG A 1 112 ? 6.421 -5.798 -19.206 1.00 93.25 112 ARG A O 1
ATOM 866 N N . THR A 1 113 ? 6.930 -5.189 -21.299 1.00 94.50 113 THR A N 1
ATOM 867 C CA . THR A 1 113 ? 8.335 -5.607 -21.208 1.00 94.50 113 THR A CA 1
ATOM 868 C C . THR A 1 113 ? 9.093 -4.803 -20.150 1.00 94.50 113 THR A C 1
ATOM 870 O O . THR A 1 113 ? 9.910 -5.368 -19.425 1.00 94.50 113 THR A O 1
ATOM 873 N N . ALA A 1 114 ? 8.845 -3.496 -20.044 1.00 95.69 114 ALA A N 1
ATOM 874 C CA . ALA A 1 114 ? 9.460 -2.647 -19.028 1.00 95.69 114 ALA A CA 1
ATOM 875 C C . ALA A 1 114 ? 8.989 -3.014 -17.608 1.00 95.69 114 ALA A C 1
ATOM 877 O O . ALA A 1 114 ? 9.825 -3.143 -16.716 1.00 95.69 114 ALA A O 1
ATOM 878 N N . ALA A 1 115 ? 7.694 -3.280 -17.418 1.00 96.50 115 ALA A N 1
ATOM 879 C CA . ALA A 1 115 ? 7.145 -3.741 -16.143 1.00 96.50 115 ALA A CA 1
ATOM 880 C C . ALA A 1 115 ? 7.736 -5.095 -15.713 1.00 96.50 115 ALA A C 1
ATOM 882 O O . ALA A 1 115 ? 8.238 -5.229 -14.598 1.00 96.50 115 ALA A O 1
ATOM 883 N N . LEU A 1 116 ? 7.792 -6.075 -16.625 1.00 97.25 116 LEU A N 1
ATOM 884 C CA . LEU A 1 116 ? 8.426 -7.374 -16.366 1.00 97.25 116 LEU A CA 1
ATOM 885 C C . LEU A 1 116 ? 9.909 -7.238 -16.004 1.00 97.25 116 LEU A C 1
ATOM 887 O O . LEU A 1 116 ? 10.390 -7.923 -15.104 1.00 97.25 116 LEU A O 1
ATOM 891 N N . LYS A 1 117 ? 10.647 -6.346 -16.677 1.00 97.19 117 LYS A N 1
ATOM 892 C CA . LYS A 1 117 ? 12.049 -6.068 -16.332 1.00 97.19 117 LYS A CA 1
ATOM 893 C C . LYS A 1 117 ? 12.182 -5.519 -14.913 1.00 97.19 117 LYS A C 1
ATOM 895 O O . LYS A 1 117 ? 13.043 -6.004 -14.185 1.00 97.19 117 LYS A O 1
ATOM 900 N N . ALA A 1 118 ? 11.338 -4.566 -14.517 1.00 97.69 118 ALA A N 1
ATOM 901 C CA . ALA A 1 118 ? 11.345 -4.018 -13.163 1.00 97.69 118 ALA A CA 1
ATOM 902 C C . ALA A 1 118 ? 11.039 -5.098 -12.107 1.00 97.69 118 ALA A C 1
ATOM 904 O O . ALA A 1 118 ? 11.766 -5.196 -11.123 1.00 97.69 118 ALA A O 1
ATOM 905 N N . LEU A 1 119 ? 10.061 -5.980 -12.355 1.00 98.25 119 LEU A N 1
ATOM 906 C CA . LEU A 1 119 ? 9.759 -7.124 -11.477 1.00 98.25 119 LEU A CA 1
ATOM 907 C C . LEU A 1 119 ? 10.927 -8.115 -11.363 1.00 98.25 119 LEU A C 1
ATOM 909 O O . LEU A 1 119 ? 11.233 -8.622 -10.289 1.00 98.25 119 LEU A O 1
ATOM 913 N N . VAL A 1 120 ? 11.616 -8.407 -12.468 1.00 98.19 120 VAL A N 1
ATOM 914 C CA . VAL A 1 120 ? 12.804 -9.273 -12.426 1.00 98.19 120 VAL A CA 1
ATOM 915 C C . VAL A 1 120 ? 13.940 -8.601 -11.654 1.00 98.19 120 VAL A C 1
ATOM 917 O O . VAL A 1 120 ? 14.661 -9.281 -10.924 1.00 98.19 120 VAL A O 1
ATOM 920 N N . LEU A 1 121 ? 14.121 -7.288 -11.815 1.00 98.12 121 LEU A N 1
ATOM 921 C CA . LEU A 1 121 ? 15.115 -6.527 -11.063 1.00 98.12 121 LEU A CA 1
ATOM 922 C C . LEU A 1 121 ? 14.801 -6.536 -9.569 1.00 98.12 121 LEU A C 1
ATOM 924 O O . LEU A 1 121 ? 15.710 -6.820 -8.799 1.00 98.12 121 LEU A O 1
ATOM 928 N N . SER A 1 122 ? 13.542 -6.348 -9.163 1.00 97.88 122 SER A N 1
ATOM 929 C CA . SER A 1 122 ? 13.189 -6.366 -7.741 1.00 97.88 122 SER A CA 1
ATOM 930 C C . SER A 1 122 ? 13.519 -7.711 -7.096 1.00 97.88 122 SER A C 1
ATOM 932 O O . SER A 1 122 ? 14.187 -7.752 -6.066 1.00 97.88 122 SER A O 1
ATOM 934 N N . LEU A 1 123 ? 13.172 -8.824 -7.750 1.00 97.38 123 LEU A N 1
ATOM 935 C CA . LEU A 1 123 ? 13.516 -10.166 -7.271 1.00 97.38 123 LEU A CA 1
ATOM 936 C C . LEU A 1 123 ? 15.030 -10.412 -7.214 1.00 97.38 123 LEU A C 1
ATOM 938 O O . LEU A 1 123 ? 15.519 -11.037 -6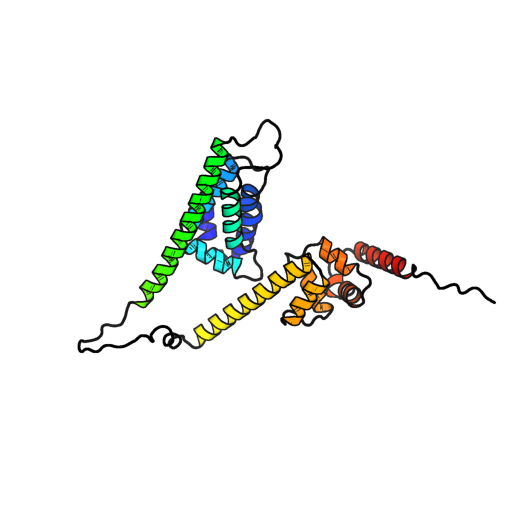.273 1.00 97.38 123 LEU A O 1
ATOM 942 N N . LYS A 1 124 ? 15.787 -9.937 -8.210 1.00 97.38 124 LYS A N 1
ATOM 943 C CA . LYS A 1 124 ? 17.254 -10.050 -8.216 1.00 97.38 124 LYS A CA 1
ATOM 944 C C . LYS A 1 124 ? 17.886 -9.243 -7.086 1.00 97.38 124 LYS A C 1
ATOM 946 O O . LYS A 1 124 ? 18.777 -9.759 -6.420 1.00 97.38 124 LYS A O 1
ATOM 951 N N . SER A 1 125 ? 17.414 -8.020 -6.870 1.00 95.19 125 SER A N 1
ATOM 952 C CA . SER A 1 125 ? 17.901 -7.129 -5.821 1.00 95.19 125 SER A CA 1
ATOM 953 C C . SER A 1 125 ? 17.595 -7.690 -4.436 1.00 95.19 125 SER A C 1
ATOM 955 O O . SER A 1 125 ? 18.496 -7.786 -3.611 1.00 95.19 125 SER A O 1
ATOM 957 N N . LEU A 1 126 ? 16.370 -8.171 -4.201 1.00 93.69 126 LEU A N 1
ATOM 958 C CA . LEU A 1 126 ? 16.005 -8.822 -2.939 1.00 93.69 126 LEU A CA 1
ATOM 959 C C . LEU A 1 126 ? 16.819 -10.096 -2.691 1.00 93.69 126 LEU A C 1
ATOM 961 O O . LEU A 1 126 ? 17.279 -10.310 -1.576 1.00 93.69 126 LEU A O 1
ATOM 965 N N . ARG A 1 127 ? 17.078 -10.908 -3.727 1.00 92.75 127 ARG A N 1
ATOM 966 C CA . ARG A 1 127 ? 17.989 -12.057 -3.606 1.00 92.75 127 ARG A CA 1
ATOM 967 C C . ARG A 1 127 ? 19.397 -11.618 -3.212 1.00 92.75 127 ARG A C 1
ATOM 969 O O . ARG A 1 127 ? 19.969 -12.222 -2.317 1.00 92.75 127 ARG A O 1
ATOM 976 N N . ALA A 1 128 ? 19.946 -10.604 -3.880 1.00 91.94 128 ALA A N 1
ATOM 977 C CA . ALA A 1 128 ? 21.281 -10.096 -3.576 1.00 91.94 128 ALA A CA 1
ATOM 978 C C . ALA A 1 128 ? 21.372 -9.587 -2.129 1.00 91.94 128 ALA A C 1
ATOM 980 O O . ALA A 1 128 ? 22.346 -9.877 -1.442 1.00 91.94 128 ALA A O 1
ATOM 981 N N . TRP A 1 129 ? 20.330 -8.901 -1.647 1.00 90.31 129 TRP A N 1
ATOM 982 C CA . TRP A 1 129 ? 20.232 -8.503 -0.246 1.00 90.31 129 TRP A CA 1
ATOM 983 C C . TRP A 1 129 ? 20.205 -9.717 0.688 1.00 90.31 129 TRP A C 1
ATOM 985 O O . TRP A 1 129 ? 21.023 -9.785 1.598 1.00 90.31 129 TRP A O 1
ATOM 995 N N . CYS A 1 130 ? 19.350 -10.714 0.436 1.00 89.12 130 CYS A N 1
ATOM 996 C CA . CYS A 1 130 ? 19.286 -11.922 1.265 1.00 89.12 130 CYS A CA 1
ATOM 997 C C . CYS A 1 130 ? 20.622 -12.676 1.319 1.00 89.12 130 CYS A C 1
ATOM 999 O O . CYS A 1 130 ? 21.063 -13.032 2.404 1.00 89.12 130 CYS A O 1
ATOM 1001 N N . SER A 1 131 ? 21.292 -12.874 0.180 1.00 89.06 131 SER A N 1
ATOM 1002 C CA . SER A 1 131 ? 22.605 -13.533 0.147 1.00 89.06 131 SER A CA 1
ATOM 1003 C C . SER A 1 131 ? 23.672 -12.747 0.914 1.00 89.06 131 SER A C 1
ATOM 1005 O O . SER A 1 131 ? 24.517 -13.350 1.566 1.00 89.06 131 SER A O 1
ATOM 1007 N N . SER A 1 132 ? 23.607 -11.410 0.915 1.00 84.50 132 SER A N 1
ATOM 1008 C CA . SER A 1 132 ? 24.545 -10.591 1.696 1.00 84.50 132 SER A CA 1
ATOM 1009 C C . SER A 1 132 ? 24.412 -10.786 3.210 1.00 84.50 132 SER A C 1
ATOM 1011 O O . SER A 1 132 ? 25.398 -10.623 3.921 1.00 84.50 132 SER A O 1
ATOM 1013 N N . LEU A 1 133 ? 23.226 -11.176 3.697 1.00 77.62 133 LEU A N 1
ATOM 1014 C CA . LEU A 1 133 ? 23.006 -11.480 5.115 1.00 77.62 133 LEU A CA 1
ATOM 1015 C C . LEU A 1 133 ? 23.683 -12.792 5.528 1.00 77.62 133 LEU A C 1
ATOM 1017 O O . LEU A 1 133 ? 24.176 -12.899 6.647 1.00 77.62 133 LEU A O 1
ATOM 1021 N N . GLU A 1 134 ? 23.728 -13.770 4.620 1.00 74.44 134 GLU A N 1
ATOM 1022 C CA . GLU A 1 134 ? 24.372 -15.070 4.841 1.00 74.44 134 GLU A CA 1
ATOM 1023 C C . GLU A 1 134 ? 25.907 -14.945 4.852 1.00 74.44 134 GLU A C 1
ATOM 1025 O O . GLU A 1 134 ? 26.581 -15.622 5.624 1.00 74.44 134 GLU A O 1
ATOM 1030 N N . GLU A 1 135 ? 26.472 -14.047 4.037 1.00 63.72 135 GLU A N 1
ATOM 1031 C CA . GLU A 1 135 ? 27.923 -13.815 3.952 1.00 63.72 135 GLU A CA 1
ATOM 1032 C C . GLU A 1 135 ? 28.493 -13.076 5.176 1.00 63.72 135 GLU A C 1
ATOM 1034 O O . GLU A 1 135 ? 29.636 -13.315 5.573 1.00 63.72 135 GLU A O 1
ATOM 1039 N N . THR A 1 136 ? 27.703 -12.211 5.821 1.00 56.19 136 THR A N 1
ATOM 1040 C CA . THR A 1 136 ? 28.096 -11.539 7.073 1.00 56.19 136 THR A CA 1
ATOM 1041 C C . THR A 1 136 ? 28.218 -12.477 8.278 1.00 56.19 136 THR A C 1
ATOM 1043 O O . THR A 1 136 ? 28.873 -12.107 9.249 1.00 56.19 136 THR A O 1
ATOM 1046 N N . ASP A 1 137 ? 27.662 -13.690 8.204 1.00 48.25 137 ASP A N 1
ATOM 1047 C CA . ASP A 1 137 ? 27.654 -14.688 9.289 1.00 48.25 137 ASP A CA 1
ATOM 1048 C C . ASP A 1 137 ? 28.899 -15.611 9.273 1.00 48.25 137 ASP A C 1
ATOM 1050 O O . ASP A 1 137 ? 29.043 -16.490 10.119 1.00 48.25 137 ASP A O 1
ATOM 1054 N N . GLY A 1 138 ? 29.810 -15.431 8.300 1.00 44.72 138 GLY A N 1
ATOM 1055 C CA . GLY A 1 138 ? 30.948 -16.326 8.036 1.00 44.72 138 GLY A CA 1
ATOM 1056 C C . GLY A 1 138 ? 32.329 -15.891 8.554 1.00 44.72 138 GLY A C 1
ATOM 1057 O O . GLY A 1 138 ? 33.303 -16.591 8.284 1.00 44.72 138 GLY A O 1
ATOM 1058 N N . HIS A 1 139 ? 32.468 -14.762 9.261 1.00 41.34 139 HIS A N 1
ATOM 1059 C CA . HIS A 1 139 ? 33.748 -14.381 9.888 1.00 41.34 139 HIS A CA 1
ATOM 1060 C C . HIS A 1 139 ? 33.841 -14.932 11.319 1.00 41.34 139 HIS A C 1
ATOM 1062 O O . HIS A 1 139 ? 33.718 -14.199 12.302 1.00 41.34 139 HIS A O 1
ATOM 1068 N N . GLU A 1 140 ? 34.078 -16.240 11.432 1.00 41.16 140 GLU A N 1
ATOM 1069 C CA . GLU A 1 140 ? 34.630 -16.825 12.653 1.00 41.16 140 GLU A CA 1
ATOM 1070 C C . GLU A 1 140 ? 36.053 -16.290 12.886 1.00 41.16 140 GLU A C 1
ATOM 1072 O O . GLU A 1 140 ? 36.886 -16.224 11.982 1.00 41.16 140 GLU A O 1
ATOM 107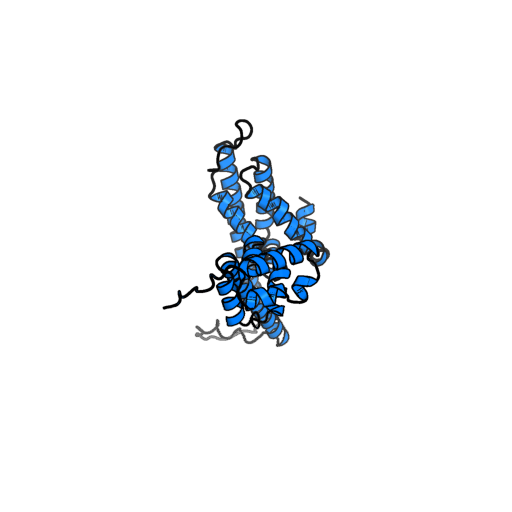7 N N . ILE A 1 141 ? 36.310 -15.895 14.131 1.00 46.03 141 ILE A N 1
ATOM 1078 C CA . ILE A 1 141 ? 37.634 -15.645 14.703 1.00 46.03 141 ILE A CA 1
ATOM 1079 C C . ILE A 1 141 ? 38.499 -16.889 14.457 1.00 46.03 141 ILE A C 1
ATOM 1081 O O . ILE A 1 141 ? 38.083 -17.977 14.848 1.00 46.03 141 ILE A O 1
ATOM 1085 N N . ASP A 1 142 ? 39.680 -16.715 13.850 1.00 35.00 142 ASP A N 1
ATOM 1086 C CA . ASP A 1 142 ? 40.656 -17.775 13.549 1.00 35.00 142 ASP A CA 1
ATOM 1087 C C . ASP A 1 142 ? 40.745 -18.840 14.662 1.00 35.00 142 ASP A C 1
ATOM 1089 O O . ASP A 1 142 ? 41.271 -18.557 15.748 1.00 35.00 142 ASP A O 1
ATOM 1093 N N . PRO A 1 143 ? 40.307 -20.087 14.412 1.00 36.97 143 PRO A N 1
ATOM 1094 C CA . PRO A 1 143 ? 40.583 -21.190 15.308 1.00 36.97 143 PRO A CA 1
ATOM 1095 C C . PRO A 1 143 ? 41.905 -21.845 14.906 1.00 36.97 143 PRO A C 1
ATOM 1097 O O . PRO A 1 143 ? 42.085 -22.345 13.796 1.00 36.97 143 PRO A O 1
ATOM 1100 N N . VAL A 1 144 ? 42.830 -21.873 15.859 1.00 35.44 144 VAL A N 1
ATOM 1101 C CA . VAL A 1 144 ? 43.986 -22.772 15.885 1.00 35.44 144 VAL A CA 1
ATOM 1102 C C . VAL A 1 144 ? 43.520 -24.219 15.624 1.00 35.44 144 VAL A C 1
ATOM 1104 O O . VAL A 1 144 ? 42.684 -24.745 16.354 1.00 35.44 144 VAL A O 1
ATOM 1107 N N . GLU A 1 145 ? 44.057 -24.855 14.579 1.00 30.97 145 GLU A N 1
ATOM 1108 C CA . GLU A 1 145 ? 43.899 -26.289 14.262 1.00 30.97 145 GLU A CA 1
ATOM 1109 C C . GLU A 1 145 ? 44.467 -27.209 15.372 1.00 30.97 145 GLU A C 1
ATOM 1111 O O . GLU A 1 145 ? 45.314 -26.754 16.149 1.00 30.97 145 GLU A O 1
ATOM 1116 N N . PRO A 1 146 ? 44.222 -28.543 15.361 1.00 43.41 146 PRO A N 1
ATOM 1117 C CA . PRO A 1 146 ? 43.195 -29.330 14.650 1.00 43.41 146 PRO A CA 1
ATOM 1118 C C . PRO A 1 146 ? 42.512 -30.396 15.553 1.00 43.41 146 PRO A C 1
ATOM 1120 O O . PRO A 1 146 ? 43.075 -30.797 16.567 1.00 43.41 146 PRO A O 1
ATOM 1123 N N . GLN A 1 147 ? 41.361 -30.949 15.133 1.00 27.55 147 GLN A N 1
ATOM 1124 C CA . GLN A 1 147 ? 41.119 -32.405 14.953 1.00 27.55 147 GLN A CA 1
ATOM 1125 C C . GLN A 1 147 ? 39.618 -32.772 14.863 1.00 27.55 147 GLN A C 1
ATOM 1127 O O . GLN A 1 147 ? 38.821 -32.445 15.732 1.00 27.55 147 GLN A O 1
ATOM 1132 N N . GLN A 1 148 ? 39.300 -33.476 13.767 1.00 38.31 148 GLN A N 1
ATOM 1133 C CA . GLN A 1 148 ? 38.165 -34.371 13.470 1.00 38.31 148 GLN A CA 1
ATOM 1134 C C . GLN A 1 148 ? 37.129 -34.634 14.585 1.00 38.31 148 GLN A C 1
ATOM 1136 O O . GLN A 1 148 ? 37.473 -35.208 15.608 1.00 38.31 148 GLN A O 1
ATOM 1141 N N . GLU A 1 149 ? 35.837 -34.431 14.295 1.00 31.69 149 GLU A N 1
ATOM 1142 C CA . GLU A 1 149 ? 34.911 -35.534 13.973 1.00 31.69 149 GLU A CA 1
ATOM 1143 C C . GLU A 1 149 ? 33.494 -35.065 13.575 1.00 31.69 149 GLU A C 1
ATOM 1145 O O . GLU A 1 149 ? 33.054 -33.947 13.818 1.00 31.69 149 GLU A O 1
ATOM 1150 N N . LEU A 1 150 ? 32.830 -35.981 12.875 1.00 43.19 150 LEU A N 1
ATOM 1151 C CA . LEU A 1 150 ? 31.529 -35.945 12.220 1.00 43.19 150 LEU A CA 1
ATOM 1152 C C . LEU A 1 150 ? 30.363 -35.859 13.230 1.00 43.19 150 LEU A C 1
ATOM 1154 O O . LEU A 1 150 ? 30.263 -36.716 14.100 1.00 43.19 150 LEU A O 1
ATOM 1158 N N . SER A 1 151 ? 29.431 -34.914 13.055 1.00 40.84 151 SER A N 1
ATOM 1159 C CA . SER A 1 151 ? 27.966 -35.030 13.281 1.00 40.84 151 SER A CA 1
ATOM 1160 C C . SER A 1 151 ? 27.358 -33.665 13.623 1.00 40.84 151 SER A C 1
ATOM 1162 O O . SER A 1 151 ? 27.867 -32.951 14.477 1.00 40.84 151 SER A O 1
ATOM 1164 N N . G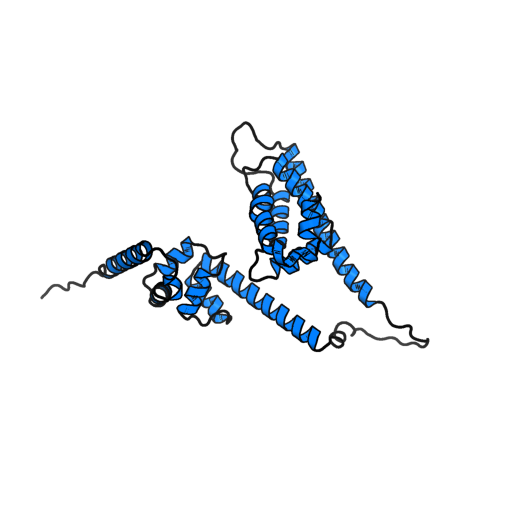LY A 1 152 ? 26.266 -33.272 12.958 1.00 31.64 152 GLY A N 1
ATOM 1165 C CA . GLY A 1 152 ? 25.659 -31.968 13.244 1.00 31.64 152 GLY A CA 1
ATOM 1166 C C . GLY A 1 152 ? 24.457 -31.575 12.393 1.00 31.64 152 GLY A C 1
ATOM 1167 O O . GLY A 1 152 ? 24.366 -30.432 11.954 1.00 31.64 152 GLY A O 1
ATOM 1168 N N . VAL A 1 153 ? 23.501 -32.483 12.163 1.00 41.53 153 VAL A N 1
ATOM 1169 C CA . VAL A 1 153 ? 22.133 -32.065 11.798 1.00 41.53 153 VAL A CA 1
ATOM 1170 C C . VAL A 1 153 ? 21.487 -31.508 13.073 1.00 41.53 153 VAL A C 1
ATOM 1172 O O . VAL A 1 153 ? 20.828 -32.229 13.811 1.00 41.53 153 VAL A O 1
ATOM 1175 N N . GLY A 1 154 ? 21.771 -30.239 13.371 1.00 41.69 154 GLY A N 1
ATOM 1176 C CA . GLY A 1 154 ? 21.287 -29.541 14.574 1.00 41.69 154 GLY A CA 1
ATOM 1177 C C . GLY A 1 154 ? 21.480 -28.015 14.578 1.00 41.69 154 GLY A C 1
ATOM 1178 O O . GLY A 1 154 ? 20.917 -27.324 15.416 1.00 41.69 154 GLY A O 1
ATOM 1179 N N . SER A 1 155 ? 22.194 -27.448 13.601 1.00 45.94 155 SER A N 1
ATOM 1180 C CA . SER A 1 155 ? 22.685 -26.056 13.646 1.00 45.94 155 SER A CA 1
ATOM 1181 C C . SER A 1 155 ? 21.676 -24.962 13.212 1.00 45.94 155 SER A C 1
ATOM 1183 O O . SER A 1 155 ? 22.018 -23.782 13.117 1.00 45.94 155 SER A O 1
ATOM 1185 N N . ALA A 1 156 ? 20.407 -25.298 12.951 1.00 44.66 156 ALA A N 1
ATOM 1186 C CA . ALA A 1 156 ? 19.376 -24.282 12.680 1.00 44.66 156 ALA A CA 1
ATOM 1187 C C . ALA A 1 156 ? 18.633 -23.820 13.949 1.00 44.66 156 ALA A C 1
ATOM 1189 O O . ALA A 1 156 ? 18.107 -22.713 13.965 1.00 44.66 156 ALA A O 1
ATOM 1190 N N . LEU A 1 157 ? 18.602 -24.636 15.013 1.00 45.72 157 LEU A N 1
ATOM 1191 C CA . LEU A 1 157 ? 17.819 -24.337 16.221 1.00 45.72 157 LEU A CA 1
ATOM 1192 C C . LEU A 1 157 ? 18.644 -23.736 17.373 1.00 45.72 157 LEU A C 1
ATOM 1194 O O . LEU A 1 157 ? 18.068 -23.180 18.301 1.00 45.72 157 LEU A O 1
ATOM 1198 N N . GLU A 1 158 ? 19.976 -23.803 17.315 1.00 42.72 158 GLU A N 1
ATOM 1199 C CA . GLU A 1 158 ? 20.854 -23.351 18.411 1.00 42.72 158 GLU A CA 1
ATOM 1200 C C . GLU A 1 158 ? 21.384 -21.913 18.247 1.00 42.72 158 GLU A C 1
ATOM 1202 O O . GLU A 1 158 ? 22.008 -21.378 19.159 1.00 42.72 158 GLU A O 1
ATOM 1207 N N . ARG A 1 159 ? 21.089 -21.233 17.129 1.00 49.53 159 ARG A N 1
ATOM 1208 C CA . ARG A 1 159 ? 21.583 -19.866 16.850 1.00 49.53 159 ARG A CA 1
ATOM 1209 C C . ARG A 1 159 ? 20.630 -18.728 17.232 1.00 49.53 159 ARG A C 1
ATOM 1211 O O . ARG A 1 159 ? 20.962 -17.566 17.039 1.00 49.53 159 ARG A O 1
ATOM 1218 N N . SER A 1 160 ? 19.518 -19.025 17.908 1.00 52.59 160 SER A N 1
ATOM 1219 C CA . SER A 1 160 ? 18.756 -18.009 18.661 1.00 52.59 160 SER A CA 1
ATOM 1220 C C . SER A 1 160 ? 19.461 -17.535 19.947 1.00 52.59 160 SER A C 1
ATOM 1222 O O . SER A 1 160 ? 18.904 -16.721 20.677 1.00 52.59 160 SER A O 1
ATOM 1224 N N . ALA A 1 161 ? 20.664 -18.035 20.259 1.00 50.59 161 ALA A N 1
ATOM 1225 C CA . ALA A 1 161 ? 21.307 -17.866 21.565 1.00 50.59 161 ALA A CA 1
ATOM 1226 C C . ALA A 1 161 ? 22.403 -16.779 21.645 1.00 50.59 161 ALA A C 1
ATOM 1228 O O . ALA A 1 161 ? 23.056 -16.672 22.679 1.00 50.59 161 ALA A O 1
ATOM 1229 N N . SER A 1 162 ? 22.599 -15.955 20.609 1.00 51.94 162 SER A N 1
ATOM 1230 C CA . SER A 1 162 ? 23.511 -14.796 20.674 1.00 51.94 162 SER A CA 1
ATOM 1231 C C . SER A 1 162 ? 22.850 -13.505 20.187 1.00 51.94 162 SER A C 1
ATOM 1233 O O . SER A 1 162 ? 23.431 -12.750 19.416 1.00 51.94 162 SER A O 1
ATOM 1235 N N . MET A 1 163 ? 21.624 -13.250 20.640 1.00 57.03 163 MET A N 1
ATOM 1236 C CA . MET A 1 163 ? 21.046 -11.907 20.603 1.00 57.03 163 MET A CA 1
ATOM 1237 C C . MET A 1 163 ? 21.228 -11.257 21.971 1.00 57.03 163 MET A C 1
ATOM 1239 O O . MET A 1 163 ? 20.992 -11.889 23.007 1.00 57.03 163 MET A O 1
ATOM 1243 N N . THR A 1 164 ? 21.631 -9.990 21.994 1.00 65.88 164 THR A N 1
ATOM 1244 C CA . THR A 1 164 ? 21.616 -9.217 23.239 1.00 65.88 164 THR A CA 1
ATOM 1245 C C . THR A 1 164 ? 20.176 -9.071 23.741 1.00 65.88 164 THR A C 1
ATOM 1247 O O . THR A 1 164 ? 19.212 -9.102 22.974 1.00 65.88 164 THR A O 1
ATOM 1250 N N . THR A 1 165 ? 19.995 -8.883 25.049 1.00 69.62 165 THR A N 1
ATOM 1251 C CA . THR A 1 165 ? 18.662 -8.649 25.636 1.00 69.62 165 THR A CA 1
ATOM 1252 C C . THR A 1 165 ? 17.953 -7.435 25.029 1.00 69.62 165 THR A C 1
ATOM 1254 O O . THR A 1 165 ? 16.726 -7.418 24.970 1.00 69.62 165 THR A O 1
ATOM 1257 N N . GLN A 1 166 ? 18.712 -6.448 24.545 1.00 67.44 166 GLN A N 1
ATOM 1258 C CA . GLN A 1 166 ? 18.188 -5.267 23.867 1.00 67.44 166 GLN A CA 1
ATOM 1259 C C . GLN A 1 166 ? 17.691 -5.585 22.446 1.00 67.44 166 GLN A C 1
ATOM 1261 O O . GLN A 1 166 ? 16.585 -5.188 22.093 1.00 67.44 166 GLN A O 1
ATOM 1266 N N . GLU A 1 167 ? 18.444 -6.357 21.657 1.00 67.94 167 GLU A N 1
ATOM 1267 C CA . GLU A 1 167 ? 18.021 -6.779 20.311 1.00 67.94 167 GLU A CA 1
ATOM 1268 C C . GLU A 1 167 ? 16.792 -7.699 20.355 1.00 67.94 167 GLU A C 1
ATOM 1270 O O . GLU A 1 167 ? 15.927 -7.636 19.477 1.00 67.94 167 GLU A O 1
ATOM 1275 N N . LEU A 1 168 ? 16.675 -8.531 21.398 1.00 67.69 168 LEU A N 1
ATOM 1276 C CA . LEU A 1 168 ? 15.490 -9.360 21.639 1.00 67.69 168 LEU A CA 1
ATOM 1277 C C . LEU A 1 168 ? 14.243 -8.508 21.930 1.00 67.69 168 LEU A C 1
ATOM 1279 O O . LEU A 1 168 ? 13.176 -8.788 21.383 1.00 67.69 168 LEU A O 1
ATOM 1283 N N . ASP A 1 169 ? 14.371 -7.460 22.749 1.00 75.69 169 ASP A N 1
ATOM 1284 C CA . ASP A 1 169 ? 13.273 -6.533 23.070 1.00 75.69 169 ASP A CA 1
ATOM 1285 C C . ASP A 1 169 ? 12.872 -5.682 21.852 1.00 75.69 169 ASP A C 1
ATOM 1287 O O . ASP A 1 169 ? 11.687 -5.543 21.549 1.00 75.69 169 ASP A O 1
ATOM 1291 N N . GLU A 1 170 ? 13.840 -5.176 21.085 1.00 75.38 170 GLU A N 1
ATOM 1292 C CA . GLU A 1 170 ? 13.579 -4.434 19.844 1.00 75.38 170 GLU A CA 1
ATOM 1293 C C . GLU A 1 170 ? 12.862 -5.303 18.797 1.00 75.38 170 GLU A C 1
ATOM 1295 O O . GLU A 1 170 ? 11.865 -4.875 18.207 1.00 75.38 170 GLU A O 1
ATOM 1300 N N . THR A 1 171 ? 13.294 -6.557 18.632 1.00 75.94 171 THR A N 1
ATOM 1301 C CA . THR A 1 171 ? 12.647 -7.523 17.732 1.00 75.94 171 THR A CA 1
ATOM 1302 C C . THR A 1 171 ? 11.222 -7.843 18.185 1.00 75.94 171 THR A C 1
ATOM 1304 O O . THR A 1 171 ? 10.304 -7.856 17.364 1.00 75.94 171 THR A O 1
ATOM 1307 N N . ALA A 1 172 ? 11.005 -8.059 19.485 1.00 79.19 172 ALA A N 1
ATOM 1308 C CA . ALA A 1 172 ? 9.680 -8.345 20.030 1.00 79.19 172 ALA A CA 1
ATOM 1309 C C . ALA A 1 172 ? 8.711 -7.166 19.840 1.00 79.19 172 ALA A C 1
ATOM 1311 O O . ALA A 1 172 ? 7.571 -7.360 19.416 1.00 79.19 172 ALA A O 1
ATOM 1312 N N . ARG A 1 173 ? 9.166 -5.929 20.082 1.00 80.38 173 ARG A N 1
ATOM 1313 C CA . ARG A 1 173 ? 8.369 -4.712 19.839 1.00 80.38 173 ARG A CA 1
ATOM 1314 C C . ARG A 1 173 ? 8.028 -4.535 18.366 1.00 80.38 173 ARG A C 1
ATOM 1316 O O . ARG A 1 173 ? 6.898 -4.172 18.034 1.00 80.38 173 ARG A O 1
ATOM 1323 N N . PHE A 1 174 ? 8.986 -4.805 17.482 1.00 77.00 174 PHE A N 1
ATOM 1324 C CA . PHE A 1 174 ? 8.763 -4.758 16.041 1.00 77.00 174 PHE A CA 1
ATOM 1325 C C . PHE A 1 174 ? 7.723 -5.798 15.601 1.00 77.00 174 PHE A C 1
ATOM 1327 O O . PHE A 1 174 ? 6.779 -5.465 14.885 1.00 77.00 174 PHE A O 1
ATOM 1334 N N . GLN A 1 175 ? 7.837 -7.037 16.086 1.00 79.88 175 GLN A N 1
ATOM 1335 C CA . GLN A 1 175 ? 6.875 -8.103 15.796 1.00 79.88 175 GLN A CA 1
ATOM 1336 C C . GLN A 1 175 ? 5.470 -7.778 16.311 1.00 79.88 175 GLN A C 1
ATOM 1338 O O . GLN A 1 175 ? 4.496 -8.006 15.594 1.00 79.88 175 GLN A O 1
ATOM 1343 N N . GLU A 1 176 ? 5.352 -7.211 17.513 1.00 85.56 176 GLU A N 1
ATOM 1344 C CA . GLU A 1 176 ? 4.060 -6.786 18.058 1.00 85.56 176 GLU A CA 1
ATOM 1345 C C . GLU A 1 176 ? 3.446 -5.655 17.226 1.00 85.56 176 GLU A C 1
ATOM 1347 O O . GLU A 1 176 ? 2.257 -5.687 16.911 1.00 85.56 176 GLU A O 1
ATOM 1352 N N . THR A 1 177 ? 4.264 -4.695 16.785 1.00 82.38 177 THR A N 1
ATOM 1353 C CA . THR A 1 177 ? 3.814 -3.617 15.892 1.00 82.38 177 THR A CA 1
ATOM 1354 C C . THR A 1 177 ? 3.278 -4.184 14.578 1.00 82.38 177 THR A C 1
ATOM 1356 O O . THR A 1 177 ? 2.175 -3.834 14.163 1.00 82.38 177 THR A O 1
ATOM 1359 N N . LEU A 1 178 ? 4.001 -5.122 13.958 1.00 83.81 178 LEU A N 1
ATOM 1360 C CA . LEU A 1 178 ? 3.580 -5.766 12.712 1.00 83.81 178 LEU A CA 1
ATOM 1361 C C . LEU A 1 178 ? 2.314 -6.621 12.892 1.00 83.81 178 LEU A C 1
ATOM 1363 O O . LEU A 1 178 ? 1.421 -6.611 12.044 1.00 83.81 178 LEU A O 1
ATOM 1367 N N . ARG A 1 179 ? 2.199 -7.342 14.013 1.00 88.44 179 ARG A N 1
ATOM 1368 C CA . ARG A 1 179 ? 0.990 -8.096 14.369 1.00 88.44 179 ARG A CA 1
ATOM 1369 C C . ARG A 1 179 ? -0.209 -7.159 14.481 1.00 88.44 179 ARG A C 1
ATOM 1371 O O . ARG A 1 179 ? -1.261 -7.432 13.904 1.00 88.44 179 ARG A O 1
ATOM 1378 N N . ARG A 1 180 ? -0.045 -6.054 15.209 1.00 90.25 180 ARG A N 1
ATOM 1379 C CA . ARG A 1 180 ? -1.081 -5.040 15.402 1.00 90.25 180 ARG A CA 1
ATOM 1380 C C . ARG A 1 180 ? -1.472 -4.374 14.078 1.00 90.25 180 ARG A C 1
ATOM 1382 O O . ARG A 1 180 ? -2.663 -4.165 13.855 1.00 90.25 180 ARG A O 1
ATOM 1389 N N . LYS A 1 181 ? -0.502 -4.139 13.185 1.00 87.94 181 LYS A N 1
ATOM 1390 C CA . LYS A 1 181 ? -0.712 -3.646 11.815 1.00 87.94 181 LYS A CA 1
ATOM 1391 C C . LYS A 1 181 ? -1.621 -4.560 11.004 1.00 87.94 181 LYS A C 1
ATOM 1393 O O . LYS A 1 181 ? -2.672 -4.136 10.534 1.00 87.94 181 LYS A O 1
ATOM 1398 N N . LYS A 1 182 ? -1.278 -5.846 10.955 1.00 89.50 182 LYS A N 1
ATOM 1399 C CA . LYS A 1 182 ? -2.046 -6.855 10.223 1.00 89.50 182 LYS A CA 1
ATOM 1400 C C . LYS A 1 182 ? -3.489 -6.982 10.722 1.00 89.50 182 LYS A C 1
ATOM 1402 O O . LYS A 1 182 ? -4.412 -7.112 9.922 1.00 89.50 182 LYS A O 1
ATOM 1407 N N . ILE A 1 183 ? -3.689 -6.935 12.042 1.00 93.69 183 ILE A N 1
ATOM 1408 C CA . ILE A 1 183 ? -5.033 -6.941 12.641 1.00 93.69 183 ILE A CA 1
ATOM 1409 C C . ILE A 1 183 ? -5.820 -5.704 12.191 1.00 93.69 183 ILE A C 1
ATOM 1411 O O . ILE A 1 183 ? -6.990 -5.822 11.834 1.00 93.69 183 ILE A O 1
ATOM 1415 N N . LEU A 1 184 ? -5.199 -4.520 12.188 1.00 92.56 184 LEU A N 1
ATOM 1416 C CA . LEU A 1 184 ? -5.870 -3.305 11.733 1.00 92.56 184 LEU A CA 1
ATOM 1417 C C . LEU A 1 184 ? -6.300 -3.417 10.267 1.00 92.56 184 LEU A C 1
ATOM 1419 O O . LEU A 1 184 ? -7.464 -3.175 9.967 1.00 92.56 184 LEU A O 1
ATOM 1423 N N . GLU A 1 185 ? -5.393 -3.808 9.374 1.00 90.75 185 GLU A N 1
ATOM 1424 C CA . GLU A 1 185 ? -5.663 -3.925 7.935 1.00 90.75 185 GLU A CA 1
ATOM 1425 C C . GLU A 1 185 ? -6.794 -4.903 7.631 1.00 90.75 185 GLU A C 1
ATOM 1427 O O . GLU A 1 185 ? -7.727 -4.575 6.896 1.00 90.75 185 GLU A O 1
ATOM 1432 N N . GLU A 1 186 ? -6.755 -6.096 8.229 1.00 93.00 186 GLU A N 1
ATOM 1433 C CA . GLU A 1 186 ? -7.818 -7.081 8.051 1.00 93.00 186 GLU A CA 1
ATOM 1434 C C . GLU A 1 186 ? -9.145 -6.572 8.635 1.00 93.00 186 GLU A C 1
ATOM 1436 O O . GLU A 1 186 ? -10.209 -6.756 8.038 1.00 93.00 186 GLU A O 1
ATOM 1441 N N . GLY A 1 187 ? -9.092 -5.876 9.773 1.00 94.94 187 GLY A N 1
ATOM 1442 C CA . GLY A 1 187 ? -10.254 -5.236 10.376 1.00 94.94 187 GLY A CA 1
ATOM 1443 C C . GLY A 1 187 ? -10.861 -4.142 9.500 1.00 94.94 187 GLY A C 1
ATOM 1444 O O . GLY A 1 187 ? -12.082 -4.092 9.373 1.00 94.94 187 GLY A O 1
ATOM 1445 N N . VAL A 1 188 ? -10.038 -3.320 8.843 1.00 93.00 188 VAL A N 1
ATOM 1446 C CA . VAL A 1 188 ? -10.476 -2.286 7.891 1.00 93.00 188 VAL A CA 1
ATOM 1447 C C . VAL A 1 188 ? -11.117 -2.915 6.659 1.00 93.00 188 VAL A C 1
ATOM 1449 O O . VAL A 1 188 ? -12.211 -2.510 6.273 1.00 93.00 188 VAL A O 1
ATOM 1452 N N . GLN A 1 189 ? -10.505 -3.950 6.074 1.00 93.56 189 GLN A N 1
ATOM 1453 C CA . GLN A 1 189 ? -11.096 -4.666 4.936 1.00 93.56 189 GLN A CA 1
ATOM 1454 C C . GLN A 1 189 ? -12.461 -5.265 5.299 1.00 93.56 189 GLN A C 1
ATOM 1456 O O . GLN A 1 189 ? -13.434 -5.117 4.557 1.00 93.56 189 GLN A O 1
ATOM 1461 N N . ARG A 1 190 ? -12.559 -5.901 6.474 1.00 95.75 190 ARG A N 1
ATOM 1462 C CA . ARG A 1 190 ? -13.823 -6.440 6.993 1.00 95.75 190 ARG A CA 1
ATOM 1463 C C . ARG A 1 190 ? -14.833 -5.337 7.284 1.00 95.75 190 ARG A C 1
ATOM 1465 O O . ARG A 1 190 ? -16.006 -5.544 7.002 1.00 95.75 190 ARG A O 1
ATOM 1472 N N . PHE A 1 191 ? -14.404 -4.189 7.807 1.00 95.25 191 PHE A N 1
ATOM 1473 C CA . PHE A 1 191 ? -15.273 -3.039 8.059 1.00 95.25 191 PHE A CA 1
ATOM 1474 C C . PHE A 1 191 ? -15.857 -2.492 6.755 1.00 95.25 191 PHE A C 1
ATOM 1476 O O . PHE A 1 191 ? -17.072 -2.361 6.653 1.00 95.25 191 PHE A O 1
ATOM 1483 N N . ASN A 1 192 ? -15.013 -2.256 5.746 1.00 93.62 192 ASN A N 1
ATOM 1484 C CA . ASN A 1 192 ? -15.429 -1.749 4.437 1.00 93.62 192 ASN A CA 1
ATOM 1485 C C . ASN A 1 192 ? -16.394 -2.714 3.721 1.00 93.62 192 ASN A C 1
ATOM 1487 O O . ASN A 1 192 ? -17.247 -2.273 2.960 1.00 93.62 192 ASN A O 1
ATOM 1491 N N . ALA A 1 193 ? -16.297 -4.024 3.981 1.00 93.88 193 ALA A N 1
ATOM 1492 C CA . ALA A 1 193 ? -17.261 -5.010 3.486 1.00 93.88 193 ALA A CA 1
ATOM 1493 C C . ALA A 1 193 ? -18.534 -5.109 4.351 1.00 93.88 193 ALA A C 1
ATOM 1495 O O . ALA A 1 193 ? -19.636 -5.281 3.831 1.00 93.88 193 ALA A O 1
ATOM 1496 N N . LYS A 1 194 ? -18.383 -5.076 5.681 1.00 94.44 194 LYS A N 1
ATOM 1497 C CA . LYS A 1 194 ? -19.460 -5.184 6.670 1.00 94.44 194 LYS A CA 1
ATOM 1498 C C . LYS A 1 194 ? -19.040 -4.521 7.999 1.00 94.44 194 LYS A C 1
ATOM 1500 O O . LYS A 1 194 ? -18.378 -5.174 8.815 1.00 94.44 194 LYS A O 1
ATOM 1505 N N . PRO A 1 195 ? -19.504 -3.291 8.296 1.00 92.56 195 PRO A N 1
ATOM 1506 C CA . PRO A 1 195 ? -19.014 -2.475 9.415 1.00 92.56 195 PRO A CA 1
ATOM 1507 C C . PRO A 1 195 ? -18.968 -3.190 10.765 1.00 92.56 195 PRO A C 1
ATOM 1509 O O . PRO A 1 195 ? -17.924 -3.263 11.415 1.00 92.56 195 PRO A O 1
ATOM 1512 N N . LYS A 1 196 ? -20.091 -3.803 11.155 1.00 92.25 196 LYS A N 1
ATOM 1513 C CA . LYS A 1 196 ? -20.236 -4.496 12.445 1.00 92.25 196 LYS A CA 1
ATOM 1514 C C . LYS A 1 196 ? -19.267 -5.668 12.592 1.00 92.25 196 LYS A C 1
ATOM 1516 O O . LYS A 1 196 ? -18.674 -5.837 13.650 1.00 92.25 196 LYS A O 1
ATOM 1521 N N . ALA A 1 197 ? -19.055 -6.430 11.518 1.00 93.56 197 ALA A N 1
ATOM 1522 C CA . ALA A 1 197 ? -18.119 -7.553 11.525 1.00 93.56 197 ALA A CA 1
ATOM 1523 C C . ALA A 1 197 ? -16.655 -7.086 11.589 1.00 93.56 197 ALA A C 1
ATOM 1525 O O . ALA A 1 197 ? -15.822 -7.766 12.185 1.00 93.56 197 ALA A O 1
ATOM 1526 N N . GLY A 1 198 ? -16.338 -5.927 11.000 1.00 94.56 198 GLY A N 1
ATOM 1527 C CA . GLY A 1 198 ? -15.021 -5.299 11.124 1.00 94.56 198 GLY A CA 1
ATOM 1528 C C . GLY A 1 198 ? -14.715 -4.853 12.554 1.00 94.56 198 GLY A C 1
ATOM 1529 O O . GLY A 1 198 ? -13.659 -5.192 13.086 1.00 94.56 198 GLY A O 1
ATOM 1530 N N . ILE A 1 199 ? -15.656 -4.162 13.208 1.00 94.44 199 ILE A N 1
ATOM 1531 C CA . ILE A 1 199 ? -15.503 -3.736 14.611 1.00 94.44 199 ILE A CA 1
ATOM 1532 C C . ILE A 1 199 ? -15.386 -4.947 15.539 1.00 94.44 199 ILE A C 1
ATOM 1534 O O . ILE A 1 199 ? -14.501 -4.974 16.392 1.00 94.44 199 ILE A O 1
ATOM 1538 N N . GLU A 1 200 ? -16.232 -5.964 15.352 1.00 94.75 200 GLU A N 1
ATOM 1539 C CA . GLU A 1 200 ? -16.182 -7.200 16.138 1.00 94.75 200 GLU A CA 1
ATOM 1540 C C . GLU A 1 200 ? -14.837 -7.920 15.976 1.00 94.75 200 GLU A C 1
ATOM 1542 O O . GLU A 1 200 ? -14.242 -8.334 16.968 1.00 94.75 200 GLU A O 1
ATOM 1547 N N . TYR A 1 201 ? -14.311 -8.005 14.750 1.00 96.75 201 TYR A N 1
ATOM 1548 C CA . TYR A 1 201 ? -12.994 -8.588 14.491 1.00 96.75 201 TYR A CA 1
ATOM 1549 C C . TYR A 1 201 ? -11.872 -7.817 15.201 1.00 96.75 201 TYR A C 1
ATOM 1551 O O . TYR A 1 201 ? -10.998 -8.427 15.822 1.00 96.75 201 TYR A O 1
ATOM 1559 N N . LEU A 1 202 ? -11.889 -6.483 15.138 1.00 95.25 202 LEU A N 1
ATOM 1560 C CA . LEU A 1 202 ? -10.897 -5.647 15.818 1.00 95.25 202 LEU A CA 1
ATOM 1561 C C . LEU A 1 202 ? -10.980 -5.809 17.341 1.00 95.25 202 LEU A C 1
ATOM 1563 O O . LEU A 1 202 ? -9.948 -5.889 18.011 1.00 95.25 202 LEU A O 1
ATOM 1567 N N . ALA A 1 203 ? -12.194 -5.915 17.884 1.00 94.56 203 ALA A N 1
ATOM 1568 C CA . ALA A 1 203 ? -12.415 -6.154 19.303 1.00 94.56 203 ALA A CA 1
ATOM 1569 C C . ALA A 1 203 ? -11.925 -7.542 19.741 1.00 94.56 203 ALA A C 1
ATOM 1571 O O . ALA A 1 203 ? -11.191 -7.665 20.723 1.00 94.56 203 ALA A O 1
ATOM 1572 N N . SER A 1 204 ? -12.253 -8.592 18.981 1.00 95.31 204 SER A N 1
ATOM 1573 C CA . SER A 1 204 ? -11.884 -9.972 19.317 1.00 95.31 204 SER A CA 1
ATOM 1574 C C . SER A 1 204 ? -10.373 -10.214 19.294 1.00 95.31 204 SER A C 1
ATOM 1576 O O . SER A 1 204 ? -9.884 -11.117 19.967 1.00 95.31 204 SER A O 1
ATOM 1578 N N . HIS A 1 205 ? -9.629 -9.419 18.522 1.00 94.06 205 HIS A N 1
ATOM 1579 C CA . HIS A 1 205 ? -8.168 -9.486 18.439 1.00 94.06 205 HIS A CA 1
ATOM 1580 C C . HIS A 1 205 ? -7.458 -8.494 19.376 1.00 94.06 205 HIS A C 1
ATOM 1582 O O . HIS A 1 205 ? -6.238 -8.355 19.300 1.00 94.06 205 HIS A O 1
ATOM 1588 N N . GLY A 1 206 ? -8.195 -7.818 20.268 1.00 90.56 206 GLY A N 1
ATOM 1589 C CA . GLY A 1 206 ? -7.634 -6.900 21.265 1.00 90.56 206 GLY A CA 1
ATOM 1590 C C . GLY A 1 206 ? -7.097 -5.592 20.680 1.00 90.56 206 GLY A C 1
ATOM 1591 O O . GLY A 1 206 ? -6.270 -4.923 21.302 1.00 90.56 206 GLY A O 1
ATOM 1592 N N . TYR A 1 207 ? -7.528 -5.215 19.472 1.00 90.94 207 TYR A N 1
ATOM 1593 C CA . TYR A 1 207 ? -7.132 -3.940 18.881 1.00 90.94 207 TYR A CA 1
ATOM 1594 C C . TYR A 1 207 ? -7.833 -2.764 19.574 1.00 90.94 207 TYR A C 1
ATOM 1596 O O . TYR A 1 207 ? -7.203 -1.728 19.803 1.00 90.94 207 TYR A O 1
ATOM 1604 N N . LEU A 1 208 ? -9.108 -2.953 19.926 1.00 91.81 208 LEU A N 1
ATOM 1605 C CA . LEU A 1 208 ? -9.975 -1.996 20.614 1.00 91.81 208 LEU A CA 1
ATOM 1606 C C . LEU A 1 208 ? -10.897 -2.712 21.615 1.00 91.81 208 LEU A C 1
ATOM 1608 O O . LEU A 1 208 ? -11.192 -3.891 21.461 1.00 91.81 208 LEU A O 1
ATOM 1612 N N . ASN A 1 209 ? -11.387 -1.997 22.619 1.00 88.31 209 ASN A N 1
ATOM 1613 C CA . ASN A 1 209 ? -12.247 -2.489 23.699 1.00 88.31 209 ASN A CA 1
ATOM 1614 C C . ASN A 1 209 ? -13.752 -2.413 23.370 1.00 88.31 209 ASN A C 1
ATOM 1616 O O . ASN A 1 209 ? -14.584 -2.504 24.267 1.00 88.31 209 ASN A O 1
ATOM 1620 N N . ALA A 1 210 ? -14.109 -2.202 22.099 1.00 87.19 210 ALA A N 1
ATOM 1621 C CA . ALA A 1 210 ? -15.484 -2.044 21.603 1.00 87.19 210 ALA A CA 1
ATOM 1622 C C . ALA A 1 210 ? -16.298 -0.942 22.313 1.00 87.19 210 ALA A C 1
ATOM 1624 O O . ALA A 1 210 ? -17.525 -0.982 22.334 1.00 87.19 210 ALA A O 1
ATOM 1625 N N . THR A 1 211 ? -15.624 0.061 22.882 1.00 90.88 211 THR A N 1
ATOM 1626 C CA . THR A 1 211 ? -16.277 1.235 23.470 1.00 90.88 211 THR A CA 1
ATOM 1627 C C . THR A 1 211 ? -16.586 2.270 22.392 1.00 90.88 211 THR A C 1
ATOM 1629 O O . THR A 1 211 ? -15.846 2.411 21.412 1.00 90.88 211 THR A O 1
ATOM 1632 N N . ALA A 1 212 ? -17.645 3.056 22.593 1.00 88.94 212 ALA A N 1
ATOM 1633 C CA . ALA A 1 212 ? -18.039 4.094 21.645 1.00 88.94 212 ALA A CA 1
ATOM 1634 C C . ALA A 1 212 ? -16.916 5.113 21.358 1.00 88.94 212 ALA A C 1
ATOM 1636 O O . ALA A 1 212 ? -16.765 5.576 20.229 1.00 88.94 212 ALA A O 1
ATOM 1637 N N . GLU A 1 213 ? -16.085 5.437 22.354 1.00 88.19 213 GLU A N 1
ATOM 1638 C CA . GLU A 1 213 ? -14.964 6.377 22.211 1.00 88.19 213 GLU A CA 1
ATOM 1639 C C . GLU A 1 213 ? -13.793 5.828 21.390 1.00 88.19 213 GLU A C 1
ATOM 1641 O O . GLU A 1 213 ? -13.158 6.572 20.631 1.00 88.19 213 GLU A O 1
ATOM 1646 N N . GLU A 1 214 ? -13.478 4.542 21.545 1.00 89.69 214 GLU A N 1
ATOM 1647 C CA . GLU A 1 214 ? -12.407 3.900 20.786 1.00 89.69 214 GLU A CA 1
ATOM 1648 C C . GLU A 1 214 ? -12.835 3.641 19.347 1.00 89.69 214 GLU A C 1
ATOM 1650 O O . GLU A 1 214 ? -12.064 3.926 18.431 1.00 89.69 214 GLU A O 1
ATOM 1655 N N . ILE A 1 215 ? -14.083 3.214 19.136 1.00 91.12 215 ILE A N 1
ATOM 1656 C CA . ILE A 1 215 ? -14.659 3.091 17.796 1.00 91.12 215 ILE A CA 1
ATOM 1657 C C . ILE A 1 215 ? -14.695 4.472 17.127 1.00 91.12 215 ILE A C 1
ATOM 1659 O O . ILE A 1 215 ? -14.226 4.619 16.004 1.00 91.12 215 ILE A O 1
ATOM 1663 N N . ALA A 1 216 ? -15.144 5.526 17.818 1.00 88.44 216 ALA A N 1
ATOM 1664 C CA . ALA A 1 216 ? -15.118 6.885 17.273 1.00 88.44 216 ALA A CA 1
ATOM 1665 C C . ALA A 1 216 ? -13.701 7.345 16.884 1.00 88.44 216 ALA A C 1
ATOM 1667 O O . ALA A 1 216 ? -13.521 7.983 15.847 1.00 88.44 216 ALA A O 1
ATOM 1668 N N . SER A 1 217 ? -12.695 7.011 17.696 1.00 87.62 217 SER A N 1
ATOM 1669 C CA . SER A 1 217 ? -11.287 7.302 17.406 1.00 87.62 217 SER A CA 1
ATOM 1670 C C . SER A 1 217 ? -10.767 6.524 16.198 1.00 87.62 217 SER A C 1
ATOM 1672 O O . SER A 1 217 ? -10.043 7.086 15.378 1.00 87.62 217 SER A O 1
ATOM 1674 N N . LEU A 1 218 ? -11.151 5.252 16.069 1.00 89.94 218 LEU A N 1
ATOM 1675 C CA . LEU A 1 218 ? -10.828 4.414 14.917 1.00 89.94 218 LEU A CA 1
ATOM 1676 C C . LEU A 1 218 ? -11.385 5.038 13.631 1.00 89.94 218 LEU A C 1
ATOM 1678 O O . LEU A 1 218 ? -10.624 5.302 12.705 1.00 89.94 218 LEU A O 1
ATOM 1682 N N . LEU A 1 219 ? -12.685 5.353 13.617 1.00 88.69 219 LEU A N 1
ATOM 1683 C CA . LEU A 1 219 ? -13.377 5.917 12.452 1.00 88.69 219 LEU A CA 1
ATOM 1684 C C . LEU A 1 219 ? -12.839 7.291 12.028 1.00 88.69 219 LEU A C 1
ATOM 1686 O O . LEU A 1 219 ? -13.028 7.690 10.883 1.00 88.69 219 LEU A O 1
ATOM 1690 N N . LYS A 1 220 ? -12.204 8.032 12.945 1.00 84.12 220 LYS A N 1
ATOM 1691 C CA . LYS A 1 220 ? -11.609 9.343 12.654 1.00 84.12 220 LYS A CA 1
ATOM 1692 C C . LYS A 1 220 ? -10.174 9.244 12.131 1.00 84.12 220 LYS A C 1
ATOM 1694 O O . LYS A 1 220 ? -9.800 10.008 11.248 1.00 84.12 220 LYS A O 1
ATOM 1699 N N . ASN A 1 221 ? -9.358 8.371 12.720 1.00 83.56 221 ASN A N 1
ATOM 1700 C CA . ASN A 1 221 ? -7.907 8.399 12.517 1.00 83.56 221 ASN A CA 1
ATOM 1701 C C . ASN A 1 221 ? -7.413 7.407 11.454 1.00 83.56 221 ASN A C 1
ATOM 1703 O O . ASN A 1 221 ? -6.335 7.606 10.896 1.00 83.56 221 ASN A O 1
ATOM 1707 N N . VAL A 1 222 ? -8.171 6.345 11.172 1.00 85.38 222 VAL A N 1
ATOM 1708 C CA . VAL A 1 222 ? -7.775 5.331 10.187 1.00 85.38 222 VAL A CA 1
ATOM 1709 C C . VAL A 1 222 ? -8.128 5.812 8.780 1.00 85.38 222 VAL A C 1
ATOM 1711 O O . VAL A 1 222 ? -9.290 6.080 8.486 1.00 85.38 222 VAL A O 1
ATOM 1714 N N . ARG A 1 223 ? -7.116 5.931 7.912 1.00 75.38 223 ARG A N 1
ATOM 1715 C CA . ARG A 1 223 ? -7.247 6.562 6.584 1.00 75.38 223 ARG A CA 1
ATOM 1716 C C . ARG A 1 223 ? -7.959 5.693 5.550 1.00 75.38 223 ARG A C 1
ATOM 1718 O O . ARG A 1 223 ? -8.609 6.239 4.668 1.00 75.38 223 ARG A O 1
ATOM 1725 N N . ASP A 1 224 ? -7.852 4.373 5.676 1.00 83.69 224 ASP A N 1
ATOM 1726 C CA . ASP A 1 224 ? -8.315 3.419 4.655 1.00 83.69 224 ASP A CA 1
ATOM 1727 C C . ASP A 1 224 ? -9.760 2.934 4.873 1.00 83.69 224 ASP A C 1
ATOM 1729 O O . ASP A 1 224 ? -10.238 2.017 4.200 1.00 83.69 224 ASP A O 1
ATOM 1733 N N . LEU A 1 225 ? -10.478 3.549 5.816 1.00 86.56 225 LEU A N 1
ATOM 1734 C CA . LEU A 1 225 ? -11.911 3.334 5.975 1.00 86.56 225 LEU A CA 1
ATOM 1735 C C . LEU A 1 225 ? -12.676 4.073 4.874 1.00 86.56 225 LEU A C 1
ATOM 1737 O O . LEU A 1 225 ? -12.477 5.269 4.656 1.00 86.56 225 LEU A O 1
ATOM 1741 N N . ASP A 1 226 ? -13.594 3.375 4.209 1.00 84.06 226 ASP A N 1
ATOM 1742 C CA . ASP A 1 226 ? -14.449 3.984 3.194 1.00 84.06 226 ASP A CA 1
ATOM 1743 C C . ASP A 1 226 ? -15.409 4.983 3.855 1.00 84.06 226 ASP A C 1
ATOM 1745 O O . ASP A 1 226 ? -16.247 4.621 4.684 1.00 84.06 226 ASP A O 1
ATOM 1749 N N . ALA A 1 227 ? -15.301 6.261 3.483 1.00 84.75 227 ALA A N 1
ATOM 1750 C CA . ALA A 1 227 ? -16.088 7.338 4.081 1.00 84.75 227 ALA A CA 1
ATOM 1751 C C . ALA A 1 227 ? -17.609 7.145 3.925 1.00 84.75 227 ALA A C 1
ATOM 1753 O O . ALA A 1 227 ? -18.376 7.605 4.775 1.00 84.75 227 ALA A O 1
ATOM 1754 N N . THR A 1 228 ? -18.046 6.453 2.872 1.00 86.25 228 THR A N 1
ATOM 1755 C CA . THR A 1 228 ? -19.450 6.091 2.640 1.00 86.25 228 THR A CA 1
ATOM 1756 C C . THR A 1 228 ? -19.888 5.059 3.664 1.00 86.25 228 THR A C 1
ATOM 1758 O O . THR A 1 228 ? -20.873 5.274 4.363 1.00 86.25 228 THR A O 1
ATOM 1761 N N . VAL A 1 229 ? -19.101 3.994 3.826 1.00 89.00 229 VAL A N 1
ATOM 1762 C CA . VAL A 1 229 ? -19.376 2.895 4.762 1.00 89.00 229 VAL A CA 1
ATOM 1763 C C . VAL A 1 229 ? -19.339 3.379 6.215 1.00 89.00 229 VAL A C 1
ATOM 1765 O O . VAL A 1 229 ? -20.171 2.993 7.035 1.00 89.00 229 VAL A O 1
ATOM 1768 N N . VAL A 1 230 ? -18.424 4.297 6.540 1.00 88.19 230 VAL A N 1
ATOM 1769 C CA . VAL A 1 230 ? -18.407 4.992 7.837 1.00 88.19 230 VAL A CA 1
ATOM 1770 C C . VAL A 1 230 ? -19.691 5.799 8.043 1.00 88.19 230 VAL A C 1
ATOM 1772 O O . VAL A 1 230 ? -20.256 5.791 9.136 1.00 88.19 230 VAL A O 1
ATOM 1775 N N . GLY A 1 231 ? -20.157 6.503 7.008 1.00 85.19 231 GLY A N 1
ATOM 1776 C CA . GLY A 1 231 ? -21.409 7.256 7.042 1.00 85.19 231 GLY A CA 1
ATOM 1777 C C . GLY A 1 231 ? -22.634 6.365 7.255 1.00 85.19 231 GLY A C 1
ATOM 1778 O O . GLY A 1 231 ? -23.484 6.703 8.075 1.00 85.19 231 GLY A O 1
ATOM 1779 N N . GLU A 1 232 ? -22.692 5.227 6.563 1.00 87.44 232 GLU A N 1
ATOM 1780 C CA . GLU A 1 232 ? -23.743 4.216 6.715 1.00 87.44 232 GLU A CA 1
ATOM 1781 C C . GLU A 1 232 ? -23.774 3.663 8.138 1.00 87.44 232 GLU A C 1
ATOM 1783 O O . GLU A 1 232 ? -24.819 3.732 8.780 1.00 87.44 232 GLU A O 1
ATOM 1788 N N . TYR A 1 233 ? -22.624 3.226 8.666 1.00 89.19 233 TYR A N 1
ATOM 1789 C CA . TYR A 1 233 ? -22.506 2.728 10.039 1.00 89.19 233 TYR A CA 1
ATOM 1790 C C . TYR A 1 233 ? -23.000 3.756 11.065 1.00 89.19 233 TYR A C 1
ATOM 1792 O O . TYR A 1 233 ? -23.841 3.450 11.901 1.00 89.19 233 TYR A O 1
ATOM 1800 N N . LEU A 1 234 ? -22.537 5.007 10.972 1.00 87.12 234 LEU A N 1
ATOM 1801 C CA . LEU A 1 234 ? -22.950 6.079 11.889 1.00 87.12 234 LEU A CA 1
ATOM 1802 C C . LEU A 1 234 ? -24.429 6.481 11.747 1.00 87.12 234 LEU A C 1
ATOM 1804 O O . LEU A 1 234 ? -24.962 7.150 12.633 1.00 87.12 234 LEU A O 1
ATOM 1808 N N . GLY A 1 235 ? -25.067 6.144 10.625 1.00 83.44 235 GLY A N 1
ATOM 1809 C CA . GLY A 1 235 ? -26.479 6.405 10.359 1.00 83.44 235 GLY A CA 1
ATOM 1810 C C . GLY A 1 235 ? -27.418 5.288 10.818 1.00 83.44 235 GLY A C 1
ATOM 1811 O O . GLY A 1 235 ? -28.634 5.488 10.798 1.00 83.44 235 GLY A O 1
ATOM 1812 N N . GLU A 1 236 ? -26.889 4.130 11.224 1.00 85.94 236 GLU A N 1
ATOM 1813 C CA . GLU A 1 236 ? -27.703 3.025 11.720 1.00 85.94 236 GLU A CA 1
ATOM 1814 C C . GLU A 1 236 ? -28.386 3.382 13.053 1.00 85.94 236 GLU A C 1
ATOM 1816 O O . GLU A 1 236 ? -27.844 4.088 13.902 1.00 85.94 236 GLU A O 1
ATOM 1821 N N . ALA A 1 237 ? -29.604 2.871 13.250 1.00 81.00 237 ALA A N 1
ATOM 1822 C CA . ALA A 1 237 ? -30.409 3.129 14.446 1.00 81.00 237 ALA A CA 1
ATOM 1823 C C . ALA A 1 237 ? -30.022 2.254 15.656 1.00 81.00 237 ALA A C 1
ATOM 1825 O O . ALA A 1 237 ? -30.750 2.227 16.648 1.00 81.00 237 ALA A O 1
ATOM 1826 N N . ASP A 1 238 ? -28.922 1.501 15.578 1.00 87.06 238 ASP A N 1
ATOM 1827 C CA . ASP A 1 238 ? -28.478 0.671 16.692 1.00 87.06 238 ASP A CA 1
ATOM 1828 C C . ASP A 1 238 ? -27.802 1.491 17.799 1.00 87.06 238 ASP A C 1
ATOM 1830 O O . ASP A 1 238 ? -27.214 2.547 17.561 1.00 87.06 238 ASP A O 1
ATOM 1834 N N . GLU A 1 239 ? -27.901 0.987 19.029 1.00 85.75 239 GLU A N 1
ATOM 1835 C CA . GLU A 1 239 ? -27.445 1.679 20.237 1.00 85.75 239 GLU A CA 1
ATOM 1836 C C . GLU A 1 239 ? -25.958 2.057 20.166 1.00 85.75 239 GLU A C 1
ATOM 1838 O O . GLU A 1 239 ? -25.599 3.193 20.475 1.00 85.75 239 GLU A O 1
ATOM 1843 N N . MET A 1 240 ? -25.109 1.150 19.671 1.00 87.69 240 MET A N 1
ATOM 1844 C CA . MET A 1 240 ? -23.666 1.369 19.588 1.00 87.69 240 MET A CA 1
ATOM 1845 C C . MET A 1 240 ? -23.309 2.407 18.517 1.00 87.69 240 MET A C 1
ATOM 1847 O O . MET A 1 240 ? -22.512 3.304 18.783 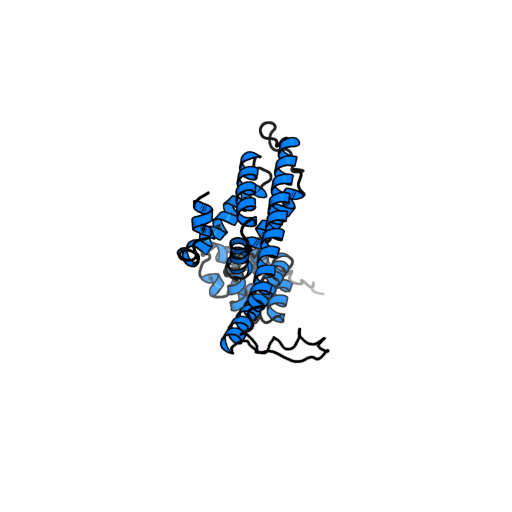1.00 87.69 240 MET A O 1
ATOM 1851 N N . SER A 1 241 ? -23.923 2.355 17.335 1.00 85.00 241 SER A N 1
ATOM 1852 C CA . SER A 1 241 ? -23.734 3.351 16.269 1.00 85.00 241 SER A CA 1
ATOM 1853 C C . SER A 1 241 ? -24.157 4.756 16.706 1.00 85.00 241 SER A C 1
ATOM 1855 O O . SER A 1 241 ? -23.439 5.732 16.462 1.00 85.00 241 SER A O 1
ATOM 1857 N N . LEU A 1 242 ? -25.272 4.867 17.435 1.00 84.88 242 LEU A N 1
ATOM 1858 C CA . LEU A 1 242 ? -25.740 6.134 18.003 1.00 84.88 242 LEU A CA 1
ATOM 1859 C C . LEU A 1 242 ? -24.815 6.663 19.100 1.00 84.88 242 LEU A C 1
ATOM 1861 O O . LEU A 1 242 ? -24.577 7.874 19.178 1.00 84.88 242 LEU A O 1
ATOM 1865 N N . GLU A 1 243 ? -24.291 5.786 19.950 1.00 86.19 243 GLU A N 1
ATOM 1866 C CA . GLU A 1 243 ? -23.349 6.161 21.002 1.00 86.19 243 GLU A CA 1
ATOM 1867 C C . GLU A 1 243 ? -22.014 6.631 20.405 1.00 86.19 243 GLU A C 1
ATOM 1869 O O . GLU A 1 243 ? -21.490 7.679 20.793 1.00 86.19 243 GLU A O 1
ATOM 1874 N N . VAL A 1 244 ? -21.513 5.933 19.379 1.00 87.06 244 VAL A N 1
ATOM 1875 C CA . VAL A 1 244 ? -20.321 6.328 18.612 1.00 87.06 244 VAL A CA 1
ATOM 1876 C C . VAL A 1 244 ? -20.527 7.690 17.958 1.00 87.06 244 VAL A C 1
ATOM 1878 O O . VAL A 1 244 ? -19.660 8.555 18.084 1.00 87.06 244 VAL A O 1
ATOM 1881 N N . LEU A 1 245 ? -21.673 7.921 17.307 1.00 83.69 245 LEU A N 1
ATOM 1882 C CA . LEU A 1 245 ? -21.996 9.203 16.676 1.00 83.69 245 LEU A CA 1
ATOM 1883 C C . LEU A 1 245 ? -22.033 10.356 17.691 1.00 83.69 245 LEU A C 1
ATOM 1885 O O . LEU A 1 245 ? -21.589 11.463 17.385 1.00 83.69 245 LEU A O 1
ATOM 1889 N N . ASN A 1 246 ? -22.560 10.114 18.894 1.00 80.88 246 ASN A N 1
ATOM 1890 C CA . ASN A 1 246 ? -22.647 11.124 19.950 1.00 80.88 246 ASN A CA 1
ATOM 1891 C C . ASN A 1 246 ? -21.365 11.251 20.791 1.00 80.88 246 ASN A C 1
ATOM 1893 O O . ASN A 1 246 ? -21.289 12.153 21.632 1.00 80.88 246 ASN A O 1
ATOM 1897 N N . SER A 1 247 ? -20.357 10.404 20.559 1.00 80.50 247 SER A N 1
ATOM 1898 C CA . SER A 1 247 ? -19.076 10.456 21.258 1.00 80.50 247 SER A CA 1
ATOM 1899 C C . SER A 1 247 ? -18.433 11.848 21.136 1.00 80.50 247 SER A C 1
ATOM 1901 O O . SER A 1 247 ? -18.423 12.435 20.045 1.00 80.50 247 SER A O 1
ATOM 1903 N N . PRO A 1 248 ? -17.821 12.386 22.213 1.00 68.19 248 PRO A N 1
ATOM 1904 C CA . PRO A 1 248 ? -17.126 13.672 22.173 1.00 68.19 248 PRO A CA 1
ATOM 1905 C C . PRO A 1 248 ? -16.115 13.782 21.023 1.00 68.19 248 PRO A C 1
ATOM 1907 O O . PRO A 1 248 ? -15.988 14.843 20.420 1.00 68.19 248 PRO A O 1
ATOM 1910 N N . ARG A 1 249 ? -15.445 12.680 20.651 1.00 65.12 249 ARG A N 1
ATOM 1911 C CA . ARG A 1 249 ? -14.453 12.659 19.562 1.00 65.12 249 ARG A CA 1
ATOM 1912 C C . ARG A 1 249 ? -15.046 12.871 18.163 1.00 65.12 249 ARG A C 1
ATOM 1914 O O . ARG A 1 249 ? -14.349 13.426 17.318 1.00 65.12 249 ARG A O 1
ATOM 1921 N N . GLN A 1 250 ? -16.306 12.492 17.928 1.00 65.19 250 GLN A N 1
ATOM 1922 C CA . GLN A 1 250 ? -17.020 12.789 16.674 1.00 65.19 250 GLN A CA 1
ATOM 1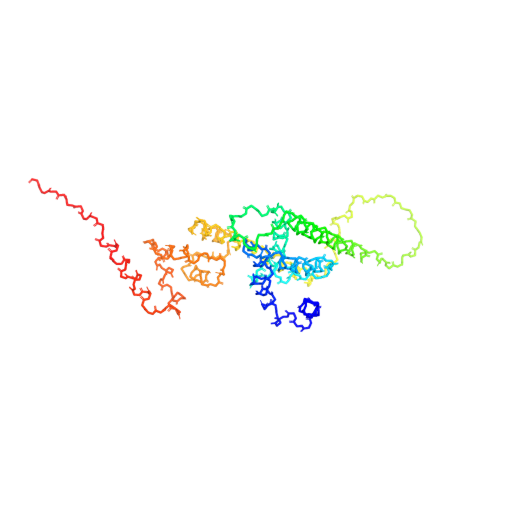923 C C . GLN A 1 250 ? -17.512 14.246 16.620 1.00 65.19 250 GLN A C 1
ATOM 1925 O O . GLN A 1 250 ? -17.598 14.836 15.543 1.00 65.19 250 GLN A O 1
ATOM 1930 N N . ASN A 1 251 ? -17.793 14.854 17.779 1.00 56.12 251 ASN A N 1
ATOM 1931 C CA . ASN A 1 251 ? -18.322 16.218 17.880 1.00 56.12 251 ASN A CA 1
ATOM 1932 C C . ASN A 1 251 ? -17.282 17.329 17.646 1.00 56.12 251 ASN A C 1
ATOM 1934 O O . ASN A 1 251 ? -17.679 18.471 17.433 1.00 56.12 251 ASN A O 1
ATOM 1938 N N . LEU A 1 252 ? -15.974 17.042 17.694 1.00 51.56 252 LEU A N 1
ATOM 1939 C CA . LEU A 1 252 ? -14.954 18.101 17.683 1.00 51.56 252 LEU A CA 1
ATOM 1940 C C . LEU A 1 252 ? -14.644 18.723 16.305 1.00 51.56 252 LEU A C 1
ATOM 1942 O O . LEU A 1 252 ? -13.980 19.753 16.283 1.00 51.56 252 LEU A O 1
ATOM 1946 N N . GLU A 1 253 ? -15.113 18.172 15.177 1.00 50.31 253 GLU A N 1
ATOM 1947 C CA . GLU A 1 253 ? -14.736 18.684 13.835 1.00 50.31 253 GLU A CA 1
ATOM 1948 C C . GLU A 1 253 ? -15.838 18.681 12.758 1.00 50.31 253 GLU A C 1
ATOM 1950 O O . GLU A 1 253 ? -15.584 19.116 11.636 1.00 50.31 253 GLU A O 1
ATOM 1955 N N . ARG A 1 254 ? -17.070 18.236 13.041 1.00 48.28 254 ARG A N 1
ATOM 1956 C CA . ARG A 1 254 ? -18.151 18.326 12.041 1.00 48.28 254 ARG A CA 1
ATOM 1957 C C . ARG A 1 254 ? -18.886 19.656 12.180 1.00 48.28 254 ARG A C 1
ATOM 1959 O O . ARG A 1 254 ? -19.394 19.965 13.255 1.00 48.28 254 ARG A O 1
ATOM 1966 N N . GLU A 1 255 ? -18.954 20.414 11.081 1.00 49.28 255 GLU A N 1
ATOM 1967 C CA . GLU A 1 255 ? -19.797 21.610 10.937 1.00 49.28 255 GLU A CA 1
ATOM 1968 C C . GLU A 1 255 ? -21.162 21.376 11.622 1.00 49.28 255 GLU A C 1
ATOM 1970 O O . GLU A 1 255 ? -21.797 20.339 11.379 1.00 49.28 255 GLU A O 1
ATOM 1975 N N . PRO A 1 256 ? -21.631 22.301 12.483 1.00 52.97 256 PRO A N 1
ATOM 1976 C CA . PRO A 1 256 ? -22.808 22.106 13.340 1.00 52.97 256 PRO A CA 1
ATOM 1977 C C . PRO A 1 256 ? -24.080 21.722 12.564 1.00 52.97 256 PRO A C 1
ATOM 1979 O O . PRO A 1 256 ? -24.997 21.107 13.111 1.00 52.97 256 PRO A O 1
ATOM 1982 N N . THR A 1 257 ? -24.124 22.026 11.269 1.00 54.53 257 THR A N 1
ATOM 1983 C CA . THR A 1 257 ? -25.186 21.666 10.327 1.00 54.53 257 THR A CA 1
ATOM 1984 C C . THR A 1 257 ? -25.248 20.175 9.991 1.00 54.53 257 THR A C 1
ATOM 1986 O O . THR A 1 257 ? -26.352 19.651 9.877 1.00 54.53 257 THR A O 1
ATOM 1989 N N . PHE A 1 258 ? -24.133 19.448 9.855 1.00 54.44 258 PHE A N 1
ATOM 1990 C CA . PHE A 1 258 ? -24.179 18.019 9.495 1.00 54.44 258 PHE A CA 1
ATOM 1991 C C . PHE A 1 258 ? -24.768 17.170 10.631 1.00 54.44 258 PHE A C 1
ATOM 1993 O O . PHE A 1 258 ? -25.655 16.347 10.409 1.00 54.44 258 PHE A O 1
ATOM 2000 N N . ILE A 1 259 ? -24.343 17.434 11.872 1.00 54.53 259 ILE A N 1
ATOM 2001 C CA . ILE A 1 259 ? -24.872 16.756 13.066 1.00 54.53 259 ILE A CA 1
ATOM 2002 C C . ILE A 1 259 ? -26.345 17.123 13.294 1.00 54.53 259 ILE A C 1
ATOM 2004 O O . ILE A 1 259 ? -27.142 16.262 13.670 1.00 54.53 259 ILE A O 1
ATOM 2008 N N . ALA A 1 260 ? -26.735 18.375 13.025 1.00 52.59 260 ALA A N 1
ATOM 2009 C CA . ALA A 1 260 ? -28.131 18.796 13.097 1.00 52.59 260 ALA A CA 1
ATOM 2010 C C . ALA A 1 260 ? -29.012 18.037 12.091 1.00 52.59 260 ALA A C 1
ATOM 2012 O O . ALA A 1 260 ? -30.058 17.519 12.483 1.00 52.59 260 ALA A O 1
ATOM 2013 N N . HIS A 1 261 ? -28.580 17.899 10.833 1.00 56.47 261 HIS A N 1
ATOM 2014 C CA . HIS A 1 261 ? -29.330 17.148 9.822 1.00 56.47 261 HIS A CA 1
ATOM 2015 C C . HIS A 1 261 ? -29.394 15.647 10.132 1.00 56.47 261 HIS A C 1
ATOM 2017 O O . HIS A 1 261 ? -30.476 15.072 10.050 1.00 56.47 261 HIS A O 1
ATOM 2023 N N . ALA A 1 262 ? -28.292 15.025 10.570 1.00 54.38 262 ALA A N 1
ATOM 2024 C CA . ALA A 1 262 ? -28.282 13.614 10.965 1.00 54.38 262 ALA A CA 1
ATOM 2025 C C . ALA A 1 262 ? -29.204 13.345 12.171 1.00 54.38 262 ALA A C 1
ATOM 2027 O O . ALA A 1 262 ? -29.995 12.405 12.149 1.00 54.38 262 ALA A O 1
ATOM 2028 N N . ARG A 1 263 ? -29.194 14.217 13.194 1.00 55.56 263 ARG A N 1
ATOM 2029 C CA . ARG A 1 263 ? -30.114 14.121 14.345 1.00 55.56 263 ARG A CA 1
ATOM 2030 C C . ARG A 1 263 ? -31.576 14.316 13.955 1.00 55.56 263 ARG A C 1
ATOM 2032 O O . ARG A 1 263 ? -32.440 13.653 14.523 1.00 55.56 263 ARG A O 1
ATOM 2039 N N . VAL A 1 264 ? -31.867 15.232 13.030 1.00 57.59 264 VAL A N 1
ATOM 2040 C CA . VAL A 1 264 ? -33.230 15.443 12.518 1.00 57.59 264 VAL A CA 1
ATOM 2041 C C . VAL A 1 264 ? -33.693 14.226 11.715 1.00 57.59 264 VAL A C 1
ATOM 2043 O O . VAL A 1 264 ? -34.807 13.761 11.937 1.00 57.59 264 VAL A O 1
ATOM 2046 N N . ALA A 1 265 ? -32.837 13.659 10.862 1.00 59.78 265 ALA A N 1
ATOM 2047 C CA . ALA A 1 265 ? -33.143 12.455 10.091 1.00 59.78 265 ALA A CA 1
ATOM 2048 C C . ALA A 1 265 ? -33.410 11.235 10.993 1.00 59.78 265 ALA A C 1
ATOM 2050 O O . ALA A 1 265 ? -34.420 10.557 10.818 1.00 59.78 265 ALA A O 1
ATOM 2051 N N . LEU A 1 266 ? -32.583 11.013 12.019 1.00 57.94 266 LEU A N 1
ATOM 2052 C CA . LEU A 1 266 ? -32.777 9.941 13.006 1.00 57.94 266 LEU A CA 1
ATOM 2053 C C . LEU A 1 266 ? -34.044 10.133 13.853 1.00 57.94 266 LEU A C 1
ATOM 2055 O O . LEU A 1 266 ? -34.785 9.178 14.083 1.00 57.94 266 LEU A O 1
ATOM 2059 N N . LYS A 1 267 ? -34.350 11.371 14.271 1.00 56.00 267 LYS A N 1
ATOM 2060 C CA . LYS A 1 267 ? -35.611 11.682 14.967 1.00 56.00 267 LYS A CA 1
ATOM 2061 C C . LYS A 1 267 ? -36.838 11.457 14.087 1.00 56.00 267 LYS A C 1
ATOM 2063 O O . LYS A 1 267 ? -37.863 11.033 14.604 1.00 56.00 267 LYS A O 1
ATOM 2068 N N . LEU A 1 268 ? -36.751 11.736 12.788 1.00 52.22 268 LEU A N 1
ATOM 2069 C CA . LEU A 1 268 ? -37.837 11.472 11.842 1.00 52.22 268 LEU A CA 1
ATOM 2070 C C . LEU A 1 268 ? -38.025 9.968 11.602 1.00 52.22 268 LEU A C 1
ATOM 2072 O O . LEU A 1 268 ? -39.163 9.513 11.536 1.00 52.22 268 LEU A O 1
ATOM 2076 N N . ALA A 1 269 ? -36.939 9.193 11.544 1.00 53.12 269 ALA A N 1
ATOM 2077 C CA . ALA A 1 269 ? -37.001 7.738 11.402 1.00 53.12 269 ALA A CA 1
ATOM 2078 C C . ALA A 1 269 ? -37.639 7.055 12.630 1.00 53.12 269 ALA A C 1
ATOM 2080 O O . ALA A 1 269 ? -38.498 6.190 12.473 1.00 53.12 269 ALA A O 1
ATOM 2081 N N . ALA A 1 270 ? -37.320 7.506 13.849 1.00 50.72 270 ALA A N 1
ATOM 2082 C CA . ALA A 1 270 ? -37.889 6.961 15.089 1.00 50.72 270 ALA A CA 1
ATOM 2083 C C . ALA A 1 270 ? -39.403 7.224 15.271 1.00 50.72 270 ALA A C 1
ATOM 2085 O O . ALA A 1 270 ? -40.049 6.576 16.087 1.00 50.72 270 ALA A O 1
ATOM 2086 N N . VAL A 1 271 ? -39.990 8.159 14.513 1.00 54.56 271 VAL A N 1
ATOM 2087 C CA . VAL A 1 271 ? -41.437 8.459 14.546 1.00 54.56 271 VAL A CA 1
ATOM 2088 C C . VAL A 1 271 ? -42.241 7.525 13.623 1.00 54.56 271 VAL A C 1
ATOM 2090 O O . VAL A 1 271 ? -43.468 7.522 13.666 1.00 54.56 271 VAL A O 1
ATOM 2093 N N . THR A 1 272 ? -41.576 6.696 12.810 1.00 48.16 272 THR A N 1
ATOM 2094 C CA . THR A 1 272 ? -42.231 5.832 11.809 1.00 48.16 272 THR A CA 1
ATOM 2095 C C . THR A 1 272 ? -42.482 4.385 12.244 1.00 48.16 272 THR A C 1
ATOM 2097 O O . THR A 1 272 ? -42.801 3.553 11.396 1.00 48.16 272 THR A O 1
ATOM 2100 N N . GLU A 1 273 ? -42.427 4.060 13.540 1.00 44.84 273 GLU A N 1
ATOM 2101 C CA . GLU A 1 273 ? -42.989 2.779 13.987 1.00 44.84 273 GLU A CA 1
ATOM 2102 C C . GLU A 1 273 ? -44.528 2.822 13.916 1.00 44.84 273 GLU A C 1
ATOM 2104 O O . GLU A 1 273 ? -45.152 3.696 14.529 1.00 44.84 273 GLU A O 1
ATOM 2109 N N . PRO A 1 274 ? -45.178 1.908 13.167 1.00 44.81 274 PRO A N 1
ATOM 2110 C CA . PRO A 1 274 ? -46.623 1.909 13.034 1.00 44.81 274 PRO A CA 1
ATOM 2111 C C . PRO A 1 274 ? -47.229 1.491 14.371 1.00 44.81 274 PRO A C 1
ATOM 2113 O O . PRO A 1 274 ? -47.186 0.326 14.763 1.00 44.81 274 PRO A O 1
ATOM 2116 N N . SER A 1 275 ? -47.805 2.462 15.076 1.00 48.28 275 SER A N 1
ATOM 2117 C CA . SER A 1 275 ? -48.587 2.213 16.279 1.00 48.28 275 SER A CA 1
ATOM 2118 C C . SER A 1 275 ? -49.676 1.194 15.945 1.00 48.28 275 SER A C 1
ATOM 2120 O O . SER A 1 275 ? -50.537 1.434 15.098 1.00 48.28 275 SER A O 1
ATOM 2122 N N . SER A 1 276 ? -49.612 0.037 16.595 1.00 50.75 276 SER A N 1
ATOM 2123 C CA . SER A 1 276 ? -50.600 -1.031 16.524 1.00 50.75 276 SER A CA 1
ATOM 2124 C C . SER A 1 276 ? -51.974 -0.505 16.944 1.00 50.75 276 SER A C 1
ATOM 2126 O O . SER A 1 276 ? -52.278 -0.413 18.135 1.00 50.75 276 SER A O 1
ATOM 2128 N N . ILE A 1 277 ? -52.816 -0.163 15.971 1.00 47.59 277 ILE A N 1
ATOM 2129 C CA . ILE A 1 277 ? -54.235 0.101 16.203 1.00 47.59 277 ILE A CA 1
ATOM 2130 C C . ILE A 1 277 ? -54.943 -1.256 16.199 1.00 47.59 277 ILE A C 1
ATOM 2132 O O . ILE A 1 277 ? -55.310 -1.782 15.151 1.00 47.59 277 ILE A O 1
ATOM 2136 N N . LEU A 1 278 ? -55.112 -1.840 17.385 1.00 49.44 278 LEU A N 1
ATOM 2137 C CA . LEU A 1 278 ? -56.148 -2.847 17.607 1.00 49.44 278 LEU A CA 1
ATOM 2138 C C . LEU A 1 278 ? -57.515 -2.140 17.549 1.00 49.44 278 LEU A C 1
ATOM 2140 O O . LEU A 1 278 ? -57.690 -1.135 18.244 1.00 49.44 278 LEU A O 1
ATOM 2144 N N . PRO A 1 279 ? -58.484 -2.618 16.749 1.00 45.09 279 PRO A N 1
ATOM 2145 C CA . PRO A 1 279 ? -59.824 -2.045 16.750 1.00 45.09 279 PRO A CA 1
ATOM 2146 C C . PRO A 1 279 ? -60.590 -2.489 18.011 1.00 45.09 279 PRO A C 1
ATOM 2148 O O . PRO A 1 279 ? -60.380 -3.610 18.485 1.00 45.09 279 PRO A O 1
ATOM 2151 N N . PRO A 1 280 ? -61.467 -1.638 18.577 1.00 56.06 280 PRO A N 1
ATOM 2152 C CA . PRO A 1 280 ? -62.289 -2.025 19.714 1.00 56.06 280 PRO A CA 1
ATOM 2153 C C . PRO A 1 280 ? -63.418 -2.972 19.270 1.00 56.06 280 PRO A C 1
ATOM 2155 O O . PRO A 1 280 ? -63.871 -2.903 18.126 1.00 56.06 280 PRO A O 1
ATOM 2158 N N . LEU A 1 281 ? -63.803 -3.852 20.203 1.00 48.84 281 LEU A N 1
ATOM 2159 C CA . LEU A 1 281 ? -64.799 -4.933 20.105 1.00 48.84 281 LEU A CA 1
ATOM 2160 C C . LEU A 1 281 ? -66.146 -4.525 19.496 1.00 48.84 281 LEU A C 1
ATOM 2162 O O . LEU A 1 281 ? -66.652 -3.438 19.860 1.00 48.84 281 LEU A O 1
#

Sequence (281 aa):
MEMVEMVVVRKSFRAILKREIADIFQSVIFRFLDSPTAGYGRRRVVLEVLSTTCSDPQTLTDMFLNYDCDMDSIHVFEQMITSLCSAAQDGVSGPIATPEEGISGGETGQLRTAALKALVLSLKSLRAWCSSLEETDGHEIDPVEPQQELSGVGSALERSASMTTQELDETARFQETLRRKKILEEGVQRFNAKPKAGIEYLASHGYLNATAEEIASLLKNVRDLDATVVGEYLGEADEMSLEVLNSPRQNLEREPTFIAHARVALKLAAVTEPSSILPPL

pLDDT: mean 75.69, std 19.4, range [27.55, 98.25]

Radius of gyration: 26.97 Å; chains: 1; bounding box: 109×58×57 Å

Foldseek 3Di:
DVVCCVAQPDPPCCVVCVAVVLVCLVVQLLCLLVPLPRFLVSLVVSLVSLLVCLQALVSLVSLCVSAVLDLQHHNSNVSSLVSLVCLLVDLRPDPDDPPPGDQDSVSSVVSNVSSVSSNVSNVVSNVVVVVVVVVVVPDDDDDDDDDDDDDDPDPPPPVVPPDDPVNVVVVVVSVVSNVLSVQLVVLLVCCLVPNVRSLVSCCVSPVDVLALQVVLVSLPRPDSHDPVSLVVQCLDPDPSSVSNCVDPSVVPDDDPVVNVVSVVVSVVVVVPDPDDDDDDD

Secondary structure (DSSP, 8-state):
-HHHHHHHT-GGGHHHHHHHHHHHIIIIIIHHHH-TT--HHHHHHHHHHHHHHHT-HHHHHHHIIIIIT-TTS--HHHHHHHHHHHHHH----S----TTSPPPHHHHHHHHHHHHHHHHHHHHHHHHHHHHHHHTT-----PPP-------TTTTTSGGG---HHHHHHHHHHHHHHHHHHHHHHHHHHHHH-HHHHHHHHHHTTS----HHHHHHHHHH-TTS-HHHHHHHHHS-SHHHHHHHHSHHHHTTS-HHHHHHHHHHHHHHGGGS----PPP-